Protein AF-A0A7Y7YAE8-F1 (afdb_monomer)

Secondary structure (DSSP, 8-state):
---------SS-TT-EEEEEEESTTTT-EEE--SSEEEEESSTTSSEE--STT--SS-EEEEEETTEEEEEE-SS-EEEE-SSS-EEEE-TT-EEEEESSEEEEETTEEEEEEE-----------------------------------------------------------------------HHHHHHHHHHHHHHTT-TTEEEEEETTEEEEEEEEEGGGHHHHHHHHHHHHHHHTTT--EEEEEEEEPP-------EEEEE-SSS-EEEETTS-EE-TT-B-GGG-EEEEEETTEEEEEETTEEEEEE-

Radius of gyration: 34.82 Å; Cα contacts (8 Å, |Δi|>4): 495; chains: 1; bounding box: 69×86×93 Å

Nearest PDB structures (foldseek):
  8p5x-assembly1_G  TM=7.840E-01  e=3.379E-07  Corynebacterium glutamicum ATCC 13032
  6i2p-assembly1_D  TM=7.782E-01  e=3.277E-06  Mycobacterium tuberculosis H37Rv
  7rj3-assembly3_C  TM=7.913E-01  e=1.728E-05  Mycobacterium tuberculosis
  8p5r-assembly1_H  TM=7.440E-01  e=2.547E-05  Mycolicibacterium smegmatis MC2 155
  2kb4-assembly1_A  TM=6.555E-01  e=6.736E-06  Corynebacterium glutamicum

Solvent-accessible surface area (backbone atoms only — not comparable to full-atom values): 19551 Å² total; per-residue (Å²): 140,85,73,83,74,84,76,80,82,87,81,62,78,64,37,42,29,42,33,26,78,34,48,85,62,43,60,43,72,46,77,50,88,63,60,60,44,38,33,11,46,29,91,85,26,78,41,69,45,88,44,79,86,55,24,53,56,21,35,36,43,34,58,58,88,64,31,37,39,40,32,19,60,41,41,58,31,37,40,35,46,90,56,98,60,70,45,76,37,51,53,79,34,73,49,79,48,54,59,53,32,34,42,39,45,92,63,32,30,37,36,39,33,63,43,58,75,79,69,78,72,78,79,76,72,74,82,75,91,70,85,83,88,81,81,90,82,87,85,83,88,81,80,90,85,87,87,89,89,78,89,81,91,81,88,90,80,91,86,82,88,83,87,86,89,83,92,82,87,90,83,93,82,82,88,76,90,83,73,76,65,80,76,83,46,73,62,60,56,48,51,52,50,58,50,46,31,60,76,65,65,41,77,48,52,48,76,43,83,52,97,93,31,40,35,37,38,40,44,43,44,46,88,51,46,68,53,54,53,52,48,50,54,54,44,44,74,76,39,48,90,83,48,59,76,47,77,56,64,45,72,38,78,54,83,75,74,74,95,71,55,69,76,46,78,45,76,58,102,76,35,36,35,23,36,83,86,69,48,79,39,42,63,71,36,79,46,79,94,67,28,25,32,65,44,60,52,94,61,31,41,33,32,31,44,89,92,48,72,49,74,48,80,108

Structure (mmCIF, N/CA/C/O backbone):
data_AF-A0A7Y7YAE8-F1
#
_entry.id   AF-A0A7Y7YAE8-F1
#
loop_
_atom_site.group_PDB
_atom_site.id
_atom_site.type_symbol
_atom_site.label_atom_id
_atom_site.label_alt_id
_atom_site.label_comp_id
_atom_site.label_asym_id
_atom_site.label_entity_id
_atom_site.label_seq_id
_atom_site.pdbx_PDB_ins_code
_atom_site.Cartn_x
_atom_site.Cartn_y
_atom_site.Cartn_z
_atom_site.occupancy
_atom_site.B_iso_or_equiv
_atom_site.auth_seq_id
_atom_site.auth_comp_id
_atom_site.auth_asym_id
_atom_site.auth_atom_id
_atom_site.pdbx_PDB_model_num
ATOM 1 N N . MET A 1 1 ? -8.661 8.887 -12.319 1.00 32.38 1 MET A N 1
ATOM 2 C CA . MET A 1 1 ? -8.412 7.578 -11.686 1.00 32.38 1 MET A CA 1
ATOM 3 C C . MET A 1 1 ? -7.547 7.853 -10.473 1.00 32.38 1 MET A C 1
ATOM 5 O O . MET A 1 1 ? -6.490 8.446 -10.634 1.00 32.38 1 MET A O 1
ATOM 9 N N . THR A 1 2 ? -8.065 7.579 -9.279 1.00 27.17 2 THR A N 1
ATOM 10 C CA . THR A 1 2 ? -7.477 7.993 -7.997 1.00 27.17 2 THR A CA 1
ATOM 11 C C . THR A 1 2 ? -7.157 6.724 -7.221 1.00 27.17 2 THR A C 1
ATOM 13 O O . THR A 1 2 ? -8.081 6.061 -6.767 1.00 27.17 2 THR A O 1
ATOM 16 N N . ALA A 1 3 ? -5.877 6.371 -7.118 1.00 28.23 3 ALA A N 1
ATOM 17 C CA . ALA A 1 3 ? -5.403 5.286 -6.264 1.00 28.23 3 ALA A CA 1
ATOM 18 C C . ALA A 1 3 ? -5.022 5.866 -4.891 1.00 28.23 3 ALA A C 1
ATOM 20 O O . ALA A 1 3 ? -4.292 6.857 -4.815 1.00 28.23 3 ALA A O 1
ATOM 21 N N . LEU A 1 4 ? -5.553 5.284 -3.814 1.00 31.48 4 LEU A N 1
ATOM 22 C CA . LEU A 1 4 ? -5.236 5.628 -2.427 1.00 31.48 4 LEU A CA 1
ATOM 23 C C . LEU A 1 4 ? -4.438 4.472 -1.824 1.00 31.48 4 LEU A C 1
ATOM 25 O O . LEU A 1 4 ? -4.962 3.383 -1.627 1.00 31.48 4 LEU A O 1
ATOM 29 N N . ILE A 1 5 ? -3.166 4.727 -1.532 1.00 41.41 5 ILE A N 1
ATOM 30 C CA . ILE A 1 5 ? -2.218 3.729 -1.034 1.00 41.41 5 ILE A CA 1
ATOM 31 C C . ILE A 1 5 ? -2.313 3.616 0.488 1.00 41.41 5 ILE A C 1
ATOM 33 O O . ILE A 1 5 ? -2.301 4.613 1.217 1.00 41.41 5 ILE A O 1
ATOM 37 N N . SER A 1 6 ? -2.314 2.375 0.965 1.00 31.17 6 SER A N 1
ATOM 38 C CA . SER A 1 6 ? -2.040 1.992 2.347 1.00 31.17 6 SER A CA 1
ATOM 39 C C . SER A 1 6 ? -0.648 2.462 2.787 1.00 31.17 6 SER A C 1
ATOM 41 O O . SER A 1 6 ? 0.370 1.963 2.307 1.00 31.17 6 SER A O 1
ATOM 43 N N . ARG A 1 7 ? -0.592 3.395 3.743 1.00 34.47 7 ARG A N 1
ATOM 44 C CA . ARG A 1 7 ? 0.650 3.749 4.445 1.00 34.47 7 ARG A CA 1
ATOM 45 C C . ARG A 1 7 ? 1.187 2.521 5.195 1.00 34.47 7 ARG A C 1
ATOM 47 O O . ARG A 1 7 ? 0.430 1.943 5.980 1.00 34.47 7 ARG A O 1
ATOM 54 N N . PRO A 1 8 ? 2.462 2.128 5.029 1.00 36.59 8 PRO A N 1
ATOM 55 C CA . PRO A 1 8 ? 3.065 1.150 5.919 1.00 36.59 8 PRO A CA 1
ATOM 56 C C . PRO A 1 8 ? 3.057 1.697 7.353 1.00 36.59 8 PRO A C 1
ATOM 58 O O . PRO A 1 8 ? 3.393 2.852 7.611 1.00 36.59 8 PRO A O 1
ATOM 61 N N . SER A 1 9 ? 2.626 0.860 8.295 1.00 41.69 9 SER A N 1
ATOM 62 C CA . SER A 1 9 ? 2.615 1.174 9.721 1.00 41.69 9 SER A CA 1
ATOM 63 C C . SER A 1 9 ? 4.043 1.392 10.230 1.00 41.69 9 SER A C 1
ATOM 65 O O . SER A 1 9 ? 4.774 0.433 10.456 1.00 41.69 9 SER A O 1
ATOM 67 N N . SER A 1 10 ? 4.405 2.666 10.407 1.00 46.25 10 SER A N 1
ATOM 68 C CA . SER A 1 10 ? 5.250 3.231 11.470 1.00 46.25 10 SER A CA 1
ATOM 69 C C . SER A 1 10 ? 6.275 2.277 12.108 1.00 46.25 10 SER A C 1
ATOM 71 O O . SER A 1 10 ? 6.106 1.851 13.251 1.00 46.25 10 SER A O 1
ATOM 73 N N . ALA A 1 11 ? 7.364 1.979 11.396 1.00 37.50 11 ALA A N 1
ATOM 74 C CA . ALA A 1 11 ? 8.585 1.437 12.011 1.00 37.50 11 ALA A CA 1
ATOM 75 C C . ALA A 1 11 ? 9.897 1.854 11.313 1.00 37.50 11 ALA A C 1
ATOM 77 O O . ALA A 1 11 ? 10.967 1.610 11.862 1.00 37.50 11 ALA A O 1
ATOM 78 N N . ALA A 1 12 ? 9.848 2.504 10.145 1.00 42.34 12 ALA A N 1
ATOM 79 C CA . ALA A 1 12 ? 11.036 2.856 9.366 1.00 42.34 12 ALA A CA 1
ATOM 80 C C . ALA A 1 12 ? 11.139 4.368 9.113 1.00 42.34 12 ALA A C 1
ATOM 82 O O . ALA A 1 12 ? 11.231 4.823 7.975 1.00 42.34 12 ALA A O 1
ATOM 83 N N . SER A 1 13 ? 11.108 5.163 10.184 1.00 53.56 13 SER A N 1
ATOM 84 C CA . SER A 1 13 ? 11.313 6.610 10.090 1.00 53.56 13 SER A CA 1
ATOM 85 C C . SER A 1 13 ? 12.683 6.904 9.467 1.00 53.56 13 SER A C 1
ATOM 87 O O . SER A 1 13 ? 13.714 6.662 10.093 1.00 53.56 13 SER A O 1
ATOM 89 N N . GLY A 1 14 ? 12.697 7.442 8.243 1.00 73.19 14 GLY A N 1
ATOM 90 C CA . GLY A 1 14 ? 13.912 7.884 7.551 1.00 73.19 14 GLY A CA 1
ATOM 91 C C . GLY A 1 14 ? 14.370 7.056 6.345 1.00 73.19 14 GLY A C 1
ATOM 92 O O . GLY A 1 14 ? 15.409 7.400 5.782 1.00 73.19 14 GLY A O 1
ATOM 93 N N . LEU A 1 15 ? 13.633 6.025 5.915 1.00 85.44 15 LEU A N 1
ATOM 94 C CA . LEU A 1 15 ? 13.919 5.376 4.627 1.00 85.44 15 LEU A CA 1
ATOM 95 C C . LEU A 1 15 ? 13.461 6.255 3.447 1.00 85.44 15 LEU A C 1
ATOM 97 O O . LEU A 1 15 ? 12.447 6.952 3.559 1.00 85.44 15 LEU A O 1
ATOM 101 N N . PRO A 1 16 ? 14.175 6.245 2.307 1.00 91.75 16 PRO A N 1
ATOM 102 C CA . PRO A 1 16 ? 13.665 6.822 1.072 1.00 91.75 16 PRO A CA 1
ATOM 103 C C . PRO A 1 16 ? 12.369 6.123 0.636 1.00 91.75 16 PRO A C 1
ATOM 105 O O . PRO A 1 16 ? 12.285 4.901 0.600 1.00 91.75 16 PRO A O 1
ATOM 108 N N . LEU A 1 17 ? 11.363 6.906 0.276 1.00 92.25 17 LEU A N 1
ATOM 109 C CA . LEU A 1 17 ? 10.104 6.475 -0.306 1.00 92.25 17 LEU A CA 1
ATOM 110 C C . LEU A 1 17 ? 10.096 6.886 -1.778 1.00 92.25 17 LEU A C 1
ATOM 112 O O . LEU A 1 17 ? 10.164 8.076 -2.096 1.00 92.25 17 LEU A O 1
ATOM 116 N N . LEU A 1 18 ? 9.996 5.903 -2.667 1.00 93.50 18 LEU A N 1
ATOM 117 C CA . LEU A 1 18 ? 9.744 6.105 -4.088 1.00 93.50 18 LEU A CA 1
ATOM 118 C C . LEU A 1 18 ? 8.242 6.071 -4.335 1.00 93.50 18 LEU A C 1
ATOM 120 O O . LEU A 1 18 ? 7.575 5.148 -3.890 1.00 93.50 18 LEU A O 1
ATOM 124 N N . SER A 1 19 ? 7.710 7.049 -5.056 1.00 91.06 19 SER A N 1
ATOM 125 C CA . SER A 1 19 ? 6.319 7.069 -5.510 1.00 91.06 19 SER A CA 1
ATOM 126 C C . SER A 1 19 ? 6.259 7.336 -7.006 1.00 91.06 19 SER A C 1
ATOM 128 O O . SER A 1 19 ? 6.972 8.205 -7.498 1.00 91.06 19 SER A O 1
ATOM 130 N N . ILE A 1 20 ? 5.415 6.616 -7.734 1.00 89.50 20 ILE A N 1
ATOM 131 C CA . ILE A 1 20 ? 5.222 6.807 -9.173 1.00 89.50 20 ILE A CA 1
ATOM 132 C C . ILE A 1 20 ? 3.999 7.701 -9.364 1.00 89.50 20 ILE A C 1
ATOM 134 O O . ILE A 1 20 ? 2.875 7.308 -9.050 1.00 89.50 20 ILE A O 1
ATOM 138 N N . THR A 1 21 ? 4.206 8.928 -9.834 1.00 86.56 21 THR A N 1
ATOM 139 C CA . THR A 1 21 ? 3.146 9.941 -9.956 1.00 86.56 21 THR A CA 1
ATOM 140 C C . THR A 1 21 ? 2.556 10.018 -11.360 1.00 86.56 21 THR A C 1
ATOM 142 O O . THR A 1 21 ? 1.422 10.477 -11.498 1.00 86.56 21 THR A O 1
ATOM 145 N N . GLN A 1 22 ? 3.277 9.544 -12.380 1.00 86.00 22 GLN A N 1
ATOM 146 C CA . GLN A 1 22 ? 2.828 9.407 -13.773 1.00 86.00 22 GLN A CA 1
ATOM 147 C C . GLN A 1 22 ? 3.378 8.109 -14.380 1.00 86.00 22 GLN A C 1
ATOM 149 O O . GLN A 1 22 ? 4.460 7.670 -13.991 1.00 86.00 22 GLN A O 1
ATOM 154 N N . GLY A 1 23 ? 2.651 7.524 -15.334 1.00 85.81 23 GLY A N 1
ATOM 155 C CA . GLY A 1 23 ? 2.979 6.251 -15.987 1.00 85.81 23 GLY A CA 1
ATOM 156 C C . GLY A 1 23 ? 1.912 5.173 -15.758 1.00 85.81 23 GLY A C 1
ATOM 157 O O . GLY A 1 23 ? 0.948 5.370 -15.024 1.00 85.81 23 GLY A O 1
ATOM 158 N N . VAL A 1 24 ? 2.093 4.009 -16.376 1.00 81.06 24 VAL A N 1
ATOM 159 C CA . VAL A 1 24 ? 1.286 2.789 -16.205 1.00 81.06 24 VAL A CA 1
ATOM 160 C C . VAL A 1 24 ? 1.258 2.344 -14.744 1.00 81.06 24 VAL A C 1
ATOM 162 O O . VAL A 1 24 ? 0.232 1.867 -14.267 1.00 81.06 24 VAL A O 1
ATOM 165 N N . HIS A 1 25 ? 2.364 2.538 -14.024 1.00 76.56 25 HIS A N 1
ATOM 166 C CA . HIS A 1 25 ? 2.489 2.199 -12.603 1.00 76.56 25 HIS A CA 1
ATOM 167 C C . HIS A 1 25 ? 2.153 3.370 -11.667 1.00 76.56 25 HIS A C 1
ATOM 169 O O . HIS A 1 25 ? 2.574 3.378 -10.510 1.00 76.56 25 HIS A O 1
ATOM 175 N N . GLN A 1 26 ? 1.425 4.383 -12.151 1.00 81.06 26 GLN A N 1
ATOM 176 C CA . GLN A 1 26 ? 0.992 5.516 -11.333 1.00 81.06 26 GLN A CA 1
ATOM 177 C C . GLN A 1 26 ? 0.242 5.046 -10.079 1.00 81.06 26 GLN A C 1
ATOM 179 O O . GLN A 1 26 ? -0.664 4.220 -10.146 1.00 81.06 26 GLN A O 1
ATOM 184 N N . GLY A 1 27 ? 0.584 5.638 -8.934 1.00 71.38 27 GLY A N 1
ATOM 185 C CA . GLY A 1 27 ? -0.011 5.300 -7.645 1.00 71.38 27 GLY A CA 1
ATOM 186 C C . GLY A 1 27 ? 0.696 4.158 -6.918 1.00 71.38 27 GLY A C 1
ATOM 187 O O . GLY A 1 27 ? 0.193 3.704 -5.903 1.00 71.38 27 GLY A O 1
ATOM 188 N N . VAL A 1 28 ? 1.855 3.693 -7.386 1.00 82.00 28 VAL A N 1
ATOM 189 C CA . VAL A 1 28 ? 2.724 2.806 -6.600 1.00 82.00 28 VAL A CA 1
ATOM 190 C C . VAL A 1 28 ? 3.608 3.640 -5.675 1.00 82.00 28 VAL A C 1
ATOM 192 O O . VAL A 1 28 ? 4.220 4.613 -6.118 1.00 82.00 28 VAL A O 1
ATOM 195 N N . SER A 1 29 ? 3.734 3.223 -4.412 1.00 84.56 29 SER A N 1
ATOM 196 C CA . SER A 1 29 ? 4.721 3.753 -3.468 1.00 84.56 29 SER A CA 1
ATOM 197 C C . SER A 1 29 ? 5.472 2.616 -2.781 1.00 84.56 29 SER A C 1
ATOM 199 O O . SER A 1 29 ? 4.859 1.671 -2.288 1.00 84.56 29 SER A O 1
ATOM 201 N N . LEU A 1 30 ? 6.797 2.718 -2.726 1.00 86.81 30 LEU A N 1
ATOM 202 C CA . LEU A 1 30 ? 7.694 1.700 -2.190 1.00 86.81 30 LEU A CA 1
ATOM 203 C C . LEU A 1 30 ? 8.745 2.337 -1.280 1.00 86.81 30 LEU A C 1
ATOM 205 O O . LEU A 1 30 ? 9.431 3.280 -1.679 1.00 86.81 30 LEU A O 1
ATOM 209 N N . ALA A 1 31 ? 8.891 1.803 -0.068 1.00 89.00 31 ALA A N 1
ATOM 210 C CA . ALA A 1 31 ? 10.019 2.126 0.798 1.00 89.00 31 ALA A CA 1
ATOM 211 C C . ALA A 1 31 ? 11.278 1.410 0.285 1.00 89.00 31 ALA A C 1
ATOM 213 O O . ALA A 1 31 ? 11.252 0.206 0.038 1.00 89.00 31 ALA A O 1
ATOM 214 N N . LEU A 1 32 ? 12.359 2.163 0.119 1.00 88.12 32 LEU A N 1
ATOM 215 C CA . LEU A 1 32 ? 13.636 1.702 -0.405 1.00 88.12 32 LEU A CA 1
ATOM 216 C C . LEU A 1 32 ? 14.599 1.455 0.765 1.00 88.12 32 LEU A C 1
ATOM 218 O O . LEU A 1 32 ? 15.041 2.393 1.425 1.00 88.12 32 LEU A O 1
ATOM 222 N N . ASP A 1 33 ? 14.903 0.193 1.043 1.00 88.69 33 ASP A N 1
ATOM 223 C CA . ASP A 1 33 ? 15.739 -0.278 2.152 1.00 88.69 33 ASP A CA 1
ATOM 224 C C . ASP A 1 33 ? 17.171 -0.671 1.740 1.00 88.69 33 ASP A C 1
ATOM 226 O O . ASP A 1 33 ? 18.047 -0.808 2.597 1.00 88.69 33 ASP A O 1
ATOM 230 N N . ALA A 1 34 ? 17.445 -0.795 0.439 1.00 86.06 34 ALA A N 1
ATOM 231 C CA . ALA A 1 34 ? 18.766 -1.081 -0.107 1.00 86.06 34 ALA A CA 1
ATOM 232 C C . ALA A 1 34 ? 19.549 0.206 -0.459 1.00 86.06 34 ALA A C 1
ATOM 234 O O . ALA A 1 34 ? 18.976 1.242 -0.806 1.00 86.06 34 ALA A O 1
ATOM 235 N N . PRO A 1 35 ? 20.894 0.173 -0.434 1.00 85.81 35 PRO A N 1
ATOM 236 C CA . PRO A 1 35 ? 21.709 1.346 -0.758 1.00 85.81 35 PRO A CA 1
ATOM 237 C C . PRO A 1 35 ? 21.720 1.680 -2.255 1.00 85.81 35 PRO A C 1
ATOM 239 O O . PRO A 1 35 ? 22.141 2.772 -2.641 1.00 85.81 35 PRO A O 1
ATOM 242 N N . THR A 1 36 ? 21.342 0.737 -3.120 1.00 92.12 36 THR A N 1
ATOM 243 C CA . THR A 1 36 ? 21.342 0.888 -4.580 1.00 92.12 36 THR A CA 1
ATOM 244 C C . THR A 1 36 ? 20.118 0.208 -5.171 1.00 92.12 36 THR A C 1
ATOM 246 O O . THR A 1 36 ? 19.774 -0.880 -4.726 1.00 92.12 36 THR A O 1
ATOM 249 N N . TYR A 1 37 ? 19.505 0.842 -6.171 1.00 95.69 37 TYR A N 1
ATOM 250 C CA . TYR A 1 37 ? 18.410 0.273 -6.957 1.00 95.69 37 TYR A CA 1
ATOM 251 C C . TYR A 1 37 ? 18.634 0.522 -8.442 1.00 95.69 37 TYR A C 1
ATOM 253 O O . TYR A 1 37 ? 18.860 1.659 -8.861 1.00 95.69 37 TYR A O 1
ATOM 261 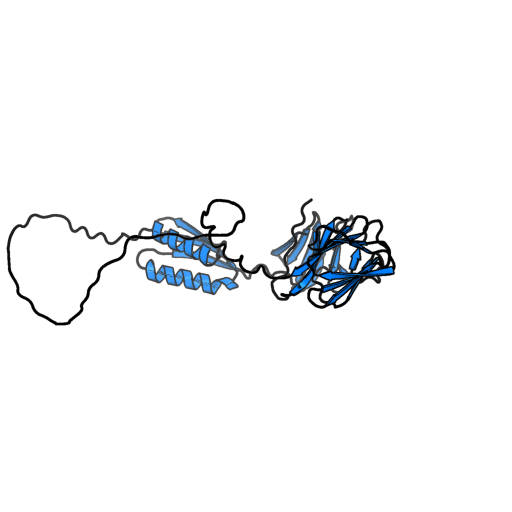N N . LEU A 1 38 ? 18.536 -0.532 -9.238 1.00 94.69 38 LEU A N 1
ATOM 262 C CA . LEU A 1 38 ? 18.461 -0.489 -10.688 1.00 94.69 38 LEU A CA 1
ATOM 263 C C . LEU A 1 38 ? 16.993 -0.466 -11.124 1.00 94.69 38 LEU A C 1
ATOM 265 O O . LEU A 1 38 ? 16.214 -1.338 -10.748 1.00 94.69 38 LEU A O 1
ATOM 269 N N . ILE A 1 39 ? 16.619 0.524 -11.932 1.00 95.06 39 ILE A N 1
ATOM 270 C CA . ILE A 1 39 ? 15.262 0.695 -12.458 1.00 95.06 39 ILE A CA 1
ATOM 271 C C . ILE A 1 39 ? 15.296 0.522 -13.974 1.00 95.06 39 ILE A C 1
ATOM 273 O O . ILE A 1 39 ? 16.100 1.155 -14.663 1.00 95.06 39 ILE A O 1
ATOM 277 N N . GLY A 1 40 ? 14.418 -0.318 -14.510 1.00 92.19 40 GLY A N 1
ATOM 278 C CA . GLY A 1 40 ? 14.337 -0.578 -15.946 1.00 92.19 40 GLY A CA 1
ATOM 279 C C . GLY A 1 40 ? 13.220 -1.552 -16.295 1.00 92.19 40 GLY A C 1
ATOM 280 O O . GLY A 1 40 ? 12.394 -1.881 -15.450 1.00 92.19 40 GLY A O 1
ATOM 281 N N . CYS A 1 41 ? 13.174 -2.019 -17.540 1.00 88.88 41 CYS A N 1
ATOM 282 C CA . CYS A 1 41 ? 12.184 -2.998 -17.986 1.00 88.88 41 CYS A CA 1
ATOM 283 C C . CYS A 1 41 ? 12.714 -4.442 -17.995 1.00 88.88 41 CYS A C 1
ATOM 285 O O . CYS A 1 41 ? 11.936 -5.383 -18.158 1.00 88.88 41 CYS A O 1
ATOM 287 N N . ALA A 1 42 ? 14.012 -4.675 -17.799 1.00 85.88 42 ALA A N 1
ATOM 288 C CA . ALA A 1 42 ? 14.534 -6.035 -17.715 1.00 85.88 42 ALA A CA 1
ATOM 289 C C . ALA A 1 42 ? 14.137 -6.708 -16.396 1.00 85.88 42 ALA A C 1
ATOM 291 O O . ALA A 1 42 ? 13.973 -6.060 -15.368 1.00 85.88 42 ALA A O 1
ATOM 292 N N . THR A 1 43 ? 14.038 -8.037 -16.403 1.00 79.50 43 THR A N 1
ATOM 293 C CA . THR A 1 43 ? 13.827 -8.830 -15.178 1.00 79.50 43 THR A CA 1
ATOM 294 C C . THR A 1 43 ? 15.045 -8.845 -14.254 1.00 79.50 43 THR A C 1
ATOM 296 O O . THR A 1 43 ? 14.964 -9.379 -13.157 1.00 79.50 43 THR A O 1
ATOM 299 N N . THR A 1 44 ? 16.175 -8.308 -14.714 1.00 82.94 44 THR A N 1
ATOM 300 C CA . THR A 1 44 ? 17.405 -8.120 -13.939 1.00 82.94 44 THR A CA 1
ATOM 301 C C . THR A 1 44 ? 17.415 -6.811 -13.148 1.00 82.94 44 THR A C 1
ATOM 303 O O . THR A 1 44 ? 18.322 -6.617 -12.347 1.00 82.94 44 THR A O 1
ATOM 306 N N . ALA A 1 45 ? 16.449 -5.911 -13.373 1.00 83.69 45 ALA A N 1
ATOM 307 C CA . ALA A 1 45 ? 16.307 -4.678 -12.606 1.00 83.69 45 ALA A CA 1
ATOM 308 C C . ALA A 1 45 ? 15.661 -4.951 -11.239 1.00 83.69 45 ALA A C 1
ATOM 310 O O . ALA A 1 45 ? 14.753 -5.777 -11.134 1.00 83.69 45 ALA A O 1
ATOM 311 N N . ASP A 1 46 ? 16.088 -4.211 -10.215 1.00 90.38 46 ASP A N 1
ATOM 312 C CA . ASP A 1 46 ? 15.512 -4.291 -8.868 1.00 90.38 46 ASP A CA 1
ATOM 313 C C . ASP A 1 46 ? 14.068 -3.772 -8.858 1.00 90.38 46 ASP A C 1
ATOM 315 O O . ASP A 1 46 ? 13.201 -4.326 -8.184 1.00 90.38 46 ASP A O 1
ATOM 319 N N . LEU A 1 47 ? 13.800 -2.714 -9.634 1.00 89.81 47 LEU A N 1
ATOM 320 C CA . LEU A 1 47 ? 12.468 -2.146 -9.832 1.00 89.81 47 LEU A CA 1
ATOM 321 C C . LEU A 1 47 ? 12.105 -2.182 -11.313 1.00 89.81 47 LEU A C 1
ATOM 323 O O . LEU A 1 47 ? 12.753 -1.548 -12.151 1.00 89.81 47 LEU A O 1
ATOM 327 N N . ILE A 1 48 ? 11.042 -2.919 -11.628 1.00 90.62 48 ILE A N 1
ATOM 328 C CA . ILE A 1 48 ? 10.631 -3.162 -13.006 1.00 90.62 48 ILE A CA 1
ATOM 329 C C . ILE A 1 48 ? 9.518 -2.194 -13.403 1.00 90.62 48 ILE A C 1
ATOM 331 O O . ILE A 1 48 ? 8.401 -2.279 -12.897 1.00 90.62 48 ILE A O 1
ATOM 335 N N . LEU A 1 49 ? 9.804 -1.331 -14.375 1.00 85.12 49 LEU A N 1
ATOM 336 C CA . LEU A 1 49 ? 8.824 -0.471 -15.035 1.00 85.12 49 LEU A CA 1
ATOM 337 C C . LEU A 1 49 ? 8.493 -1.045 -16.418 1.00 85.12 49 LEU A C 1
ATOM 339 O O . LEU A 1 49 ? 9.365 -1.516 -17.149 1.00 85.12 49 LEU A O 1
ATOM 343 N N . ARG A 1 50 ? 7.204 -1.064 -16.768 1.00 85.06 50 ARG A N 1
ATOM 344 C CA . ARG A 1 50 ? 6.686 -1.651 -18.027 1.00 85.06 50 ARG A CA 1
ATOM 345 C C . ARG A 1 50 ? 6.178 -0.575 -18.985 1.00 85.06 50 ARG A C 1
ATOM 347 O O . ARG A 1 50 ? 5.510 -0.882 -19.968 1.00 85.06 50 ARG A O 1
ATOM 354 N N . ASP A 1 51 ? 6.494 0.670 -18.677 1.00 88.69 51 ASP A N 1
ATOM 355 C CA . ASP A 1 51 ? 6.083 1.844 -19.415 1.00 88.69 51 ASP A CA 1
ATOM 356 C C . ASP A 1 51 ? 6.793 1.925 -20.774 1.00 88.69 51 ASP A C 1
ATOM 358 O O . ASP A 1 51 ? 7.973 1.565 -20.888 1.00 88.69 51 ASP A O 1
ATOM 362 N N . PRO A 1 52 ? 6.102 2.413 -21.818 1.00 86.81 52 PRO A N 1
ATOM 363 C CA . PRO A 1 52 ? 6.726 2.671 -23.107 1.00 86.81 52 PRO A CA 1
ATOM 364 C C . PRO A 1 52 ? 7.918 3.628 -22.973 1.00 86.81 52 PRO A C 1
ATOM 366 O O . PRO A 1 52 ? 7.825 4.662 -22.314 1.00 86.81 52 PRO A O 1
ATOM 369 N N . GLY A 1 53 ? 9.029 3.291 -23.632 1.00 87.06 53 GLY A N 1
ATOM 370 C CA . GLY A 1 53 ? 10.255 4.101 -23.625 1.00 87.06 53 GLY A CA 1
ATOM 371 C C . GLY A 1 53 ? 11.242 3.766 -22.503 1.00 87.06 53 GLY A C 1
ATOM 372 O O . GLY A 1 53 ? 12.368 4.253 -22.528 1.00 87.06 53 GLY A O 1
ATOM 373 N N . ILE A 1 54 ? 10.887 2.887 -21.559 1.00 94.00 54 ILE A N 1
ATOM 374 C CA . ILE A 1 54 ? 11.825 2.445 -20.522 1.00 94.00 54 ILE A CA 1
ATOM 375 C C . ILE A 1 54 ? 12.740 1.335 -21.056 1.00 94.00 54 ILE A C 1
ATOM 377 O O . ILE A 1 54 ? 12.295 0.288 -21.531 1.00 94.00 54 ILE A O 1
ATOM 381 N N . ALA A 1 55 ? 14.046 1.563 -20.944 1.00 94.25 55 ALA A N 1
ATOM 382 C CA . ALA A 1 55 ? 15.091 0.635 -21.367 1.00 94.25 55 ALA A CA 1
ATOM 383 C C . ALA A 1 55 ? 15.274 -0.526 -20.377 1.00 94.25 55 ALA A C 1
ATOM 385 O O . ALA A 1 55 ? 14.843 -0.448 -19.227 1.00 94.25 55 ALA A O 1
ATOM 386 N N . ALA A 1 56 ? 15.961 -1.590 -20.814 1.00 90.25 56 ALA A N 1
ATOM 387 C CA . ALA A 1 56 ? 16.275 -2.765 -19.992 1.00 90.25 56 ALA A CA 1
ATOM 388 C C . ALA A 1 56 ? 16.874 -2.377 -18.629 1.00 90.25 56 ALA A C 1
ATOM 390 O O . ALA A 1 56 ? 16.368 -2.794 -17.589 1.00 90.25 56 ALA A O 1
ATOM 391 N N . GLU A 1 57 ? 17.878 -1.504 -18.664 1.00 92.81 57 GLU A N 1
ATOM 392 C CA . GLU A 1 57 ? 18.475 -0.817 -17.524 1.00 92.81 57 GLU A CA 1
ATOM 393 C C . GLU A 1 57 ? 18.389 0.679 -17.808 1.00 92.81 57 GLU A C 1
ATOM 395 O O . GLU A 1 57 ? 19.093 1.181 -18.682 1.00 92.81 57 GLU A O 1
ATOM 400 N N . HIS A 1 58 ? 17.480 1.390 -17.147 1.00 94.44 58 HIS A N 1
ATOM 401 C CA . HIS A 1 58 ? 17.163 2.761 -17.533 1.00 94.44 58 HIS A CA 1
ATOM 402 C C . HIS A 1 58 ? 17.778 3.794 -16.587 1.00 94.44 58 HIS A C 1
ATOM 404 O O . HIS A 1 58 ? 18.384 4.756 -17.058 1.00 94.44 58 HIS A O 1
ATOM 410 N N . LEU A 1 59 ? 17.714 3.576 -15.272 1.00 95.81 59 LEU A N 1
ATOM 411 C CA . LEU A 1 59 ? 18.404 4.422 -14.298 1.00 95.81 59 LEU A CA 1
ATOM 412 C C . LEU A 1 59 ? 18.921 3.614 -13.103 1.00 95.81 59 LEU A C 1
ATOM 414 O O . LEU A 1 59 ? 18.371 2.566 -12.770 1.00 95.81 59 LEU A O 1
ATOM 418 N N . ARG A 1 60 ? 19.934 4.132 -12.409 1.00 95.19 60 ARG A N 1
ATOM 419 C CA . ARG A 1 60 ? 20.377 3.603 -11.112 1.00 95.19 60 ARG A CA 1
ATOM 420 C C . ARG A 1 60 ? 20.313 4.681 -10.040 1.00 95.19 60 ARG A C 1
ATOM 422 O O . ARG A 1 60 ? 20.787 5.797 -10.238 1.00 95.19 60 ARG A O 1
ATOM 429 N N . LEU A 1 61 ? 19.748 4.329 -8.893 1.00 95.62 61 LEU A N 1
ATOM 430 C CA . LEU A 1 61 ? 19.707 5.153 -7.691 1.00 95.62 61 LEU A CA 1
ATOM 431 C C . LEU A 1 61 ? 20.722 4.632 -6.684 1.00 95.62 61 LEU A C 1
ATOM 433 O O . LEU A 1 61 ? 20.799 3.431 -6.450 1.00 95.62 61 LEU A O 1
ATOM 437 N N . ARG A 1 62 ? 21.470 5.538 -6.059 1.00 93.69 62 ARG A N 1
ATOM 438 C CA . ARG A 1 62 ? 22.374 5.256 -4.941 1.00 93.69 62 ARG A CA 1
ATOM 439 C C . ARG A 1 62 ? 22.092 6.206 -3.793 1.00 93.69 62 ARG A C 1
ATOM 441 O O . ARG A 1 62 ? 22.283 7.413 -3.940 1.00 93.69 62 ARG A O 1
ATOM 448 N N . PHE A 1 63 ? 21.673 5.666 -2.658 1.00 89.88 63 PHE A N 1
ATOM 449 C CA . PHE A 1 63 ? 21.270 6.454 -1.498 1.00 89.88 63 PHE A CA 1
ATOM 450 C C . PHE A 1 63 ? 22.428 6.666 -0.520 1.00 89.88 63 PHE A C 1
ATOM 452 O O . PHE A 1 63 ? 23.207 5.758 -0.242 1.00 89.88 63 PHE A O 1
ATOM 459 N N . ASP A 1 64 ? 22.520 7.888 -0.000 1.00 86.75 64 ASP A N 1
ATOM 460 C CA . ASP A 1 64 ? 23.432 8.305 1.066 1.00 86.75 64 ASP A CA 1
ATOM 461 C C . ASP A 1 64 ? 22.683 9.285 1.986 1.00 86.75 64 ASP A C 1
ATOM 463 O O . ASP A 1 64 ? 22.662 10.508 1.786 1.00 86.75 64 ASP A O 1
ATOM 467 N N . GLY A 1 65 ? 21.943 8.718 2.943 1.00 84.88 65 GLY A N 1
ATOM 468 C CA . GLY A 1 65 ? 21.012 9.450 3.799 1.00 84.88 65 GLY A CA 1
ATOM 469 C C . GLY A 1 65 ? 19.953 10.204 2.987 1.00 84.88 65 GLY A C 1
ATOM 470 O O . GLY A 1 65 ? 19.173 9.619 2.244 1.00 84.88 65 GLY A O 1
ATOM 471 N N . ALA A 1 66 ? 19.930 11.533 3.117 1.00 86.50 66 ALA A N 1
ATOM 472 C CA . ALA A 1 66 ? 18.997 12.405 2.391 1.00 86.50 66 ALA A CA 1
ATOM 473 C C . ALA A 1 66 ? 19.461 12.769 0.964 1.00 86.50 66 ALA A C 1
ATOM 475 O O . ALA A 1 66 ? 18.801 13.559 0.282 1.00 86.50 66 ALA A O 1
ATOM 476 N N . ARG A 1 67 ? 20.630 12.283 0.535 1.00 90.25 67 ARG A N 1
ATOM 477 C CA . ARG A 1 67 ? 21.168 12.494 -0.810 1.00 90.25 67 ARG A CA 1
ATOM 478 C C . ARG A 1 67 ? 20.985 11.236 -1.640 1.00 90.25 67 ARG A C 1
ATOM 480 O O . ARG A 1 67 ? 21.062 10.122 -1.131 1.00 90.25 67 ARG A O 1
ATOM 487 N N . VAL A 1 68 ? 20.796 11.438 -2.934 1.00 94.19 68 VAL A N 1
ATOM 488 C CA . VAL A 1 68 ? 20.746 10.362 -3.914 1.00 94.19 68 VAL A CA 1
ATOM 489 C C . VAL A 1 68 ? 21.646 10.719 -5.092 1.00 94.19 68 VAL A C 1
ATOM 491 O O . VAL A 1 68 ? 21.636 11.848 -5.592 1.00 94.19 68 VAL A O 1
ATOM 494 N N . ALA A 1 69 ? 22.479 9.765 -5.490 1.00 91.38 69 ALA A N 1
ATOM 495 C CA . ALA A 1 69 ? 23.164 9.775 -6.769 1.00 91.38 69 ALA A CA 1
ATOM 496 C C . ALA A 1 69 ? 22.286 9.031 -7.779 1.00 91.38 69 ALA A C 1
ATOM 498 O O . ALA A 1 69 ? 21.822 7.927 -7.504 1.00 91.38 69 ALA A O 1
ATOM 499 N N . ILE A 1 70 ? 22.038 9.664 -8.916 1.00 94.50 70 ILE A N 1
ATOM 500 C CA . ILE A 1 70 ? 21.144 9.198 -9.969 1.00 94.50 70 ILE A CA 1
ATOM 501 C C . ILE A 1 70 ? 21.995 9.045 -11.224 1.00 94.50 70 ILE A C 1
ATOM 503 O O . ILE A 1 70 ? 22.561 10.029 -11.693 1.00 94.50 70 ILE A O 1
ATOM 507 N N . GLU A 1 71 ? 22.109 7.835 -11.749 1.00 89.81 71 GLU A N 1
ATOM 508 C CA . GLU A 1 71 ? 22.835 7.537 -12.986 1.00 89.81 71 GLU A CA 1
ATOM 509 C C . GLU A 1 71 ? 21.828 7.233 -14.094 1.00 89.81 71 GLU A C 1
ATOM 511 O O . GLU A 1 71 ? 20.975 6.358 -13.936 1.00 89.81 71 GLU A O 1
ATOM 516 N N . ALA A 1 72 ? 21.925 7.957 -15.206 1.00 91.56 72 ALA A N 1
ATOM 517 C CA . ALA A 1 72 ? 21.126 7.727 -16.401 1.00 91.56 72 ALA A CA 1
ATOM 518 C C . ALA A 1 72 ? 21.798 6.633 -17.243 1.00 91.56 72 ALA A C 1
ATOM 520 O O . ALA A 1 72 ? 22.925 6.816 -17.699 1.00 91.56 72 ALA A O 1
ATOM 521 N N . LEU A 1 73 ? 21.150 5.480 -17.427 1.00 88.62 73 LEU A N 1
ATOM 522 C CA . LEU A 1 73 ? 21.764 4.308 -18.072 1.00 88.62 73 LEU A CA 1
ATOM 523 C C . LEU A 1 73 ? 21.189 4.024 -19.457 1.00 88.62 73 LEU A C 1
ATOM 525 O O . LEU A 1 73 ? 21.942 3.742 -20.388 1.00 88.62 73 LEU A O 1
ATOM 529 N N . GLY A 1 74 ? 19.870 4.121 -19.601 1.00 88.06 74 GLY A N 1
ATOM 530 C CA . GLY A 1 74 ? 19.151 3.685 -20.800 1.00 88.06 74 GLY A CA 1
ATOM 531 C C . GLY A 1 74 ? 18.320 4.774 -21.467 1.00 88.06 74 GLY A C 1
ATOM 532 O O . GLY A 1 74 ? 17.430 4.457 -22.249 1.00 88.06 74 GLY A O 1
ATOM 533 N N . GLY A 1 75 ? 18.583 6.033 -21.130 1.00 90.50 75 GLY A N 1
ATOM 534 C CA . GLY A 1 75 ? 17.930 7.207 -21.694 1.00 90.50 75 GLY A CA 1
ATOM 535 C C . GLY A 1 75 ? 18.318 8.459 -20.920 1.00 90.50 75 GLY A C 1
ATOM 536 O O . GLY A 1 75 ? 18.890 8.368 -19.830 1.00 90.50 75 GLY A O 1
ATOM 537 N N . ASP A 1 76 ? 18.020 9.619 -21.493 1.00 91.38 76 ASP A N 1
ATOM 538 C CA . ASP A 1 76 ? 18.151 10.889 -20.791 1.00 91.38 76 ASP A CA 1
ATOM 539 C C . ASP A 1 76 ? 17.060 10.989 -19.724 1.00 91.38 76 ASP A C 1
ATOM 541 O O . ASP A 1 76 ? 15.903 10.635 -19.952 1.00 91.38 76 ASP A O 1
ATOM 545 N N . ILE A 1 77 ? 17.414 11.511 -18.555 1.00 95.12 77 ILE A N 1
ATOM 546 C CA . ILE A 1 77 ? 16.457 11.726 -17.467 1.00 95.12 77 ILE A CA 1
ATOM 547 C C . ILE A 1 77 ? 16.441 13.191 -17.071 1.00 95.12 77 ILE A C 1
ATOM 549 O O . ILE A 1 77 ? 17.433 13.909 -17.209 1.00 95.12 77 ILE A O 1
ATOM 553 N N . LYS A 1 78 ? 15.326 13.648 -16.513 1.00 95.94 78 LYS A N 1
ATOM 554 C CA . LYS A 1 78 ? 15.204 15.018 -16.015 1.00 95.94 78 LYS A CA 1
ATOM 555 C C . LYS A 1 78 ? 14.954 15.009 -14.517 1.00 95.94 78 LYS A C 1
ATOM 557 O O . LYS A 1 78 ? 13.957 14.471 -14.053 1.00 95.94 78 LYS A O 1
ATOM 562 N N . VAL A 1 79 ? 15.854 15.625 -13.761 1.00 95.06 79 VAL A N 1
ATOM 563 C CA . VAL A 1 79 ? 15.788 15.722 -12.301 1.00 95.06 79 VAL A CA 1
ATOM 564 C C . VAL A 1 79 ? 15.276 17.103 -11.907 1.00 95.06 79 VAL A C 1
ATOM 566 O O . VAL A 1 79 ? 15.782 18.126 -12.370 1.00 95.06 79 VAL A O 1
ATOM 569 N N . ILE A 1 80 ? 14.267 17.135 -11.042 1.00 93.25 80 ILE A N 1
ATOM 570 C CA . ILE A 1 80 ? 13.650 18.355 -10.520 1.00 93.25 80 ILE A CA 1
ATOM 571 C C . ILE A 1 80 ? 13.687 18.285 -8.994 1.00 93.25 80 ILE A C 1
ATOM 573 O O . ILE A 1 80 ? 12.946 17.515 -8.389 1.00 93.25 80 ILE A O 1
ATOM 577 N N . GLY A 1 81 ? 14.580 19.058 -8.380 1.00 88.12 81 GLY A N 1
ATOM 578 C CA . GLY A 1 81 ? 14.654 19.200 -6.923 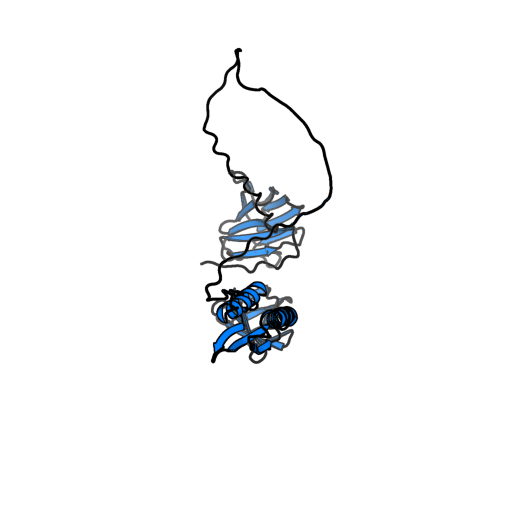1.00 88.12 81 GLY A CA 1
ATOM 579 C C . GLY A 1 81 ? 13.792 20.356 -6.410 1.00 88.12 81 GLY A C 1
ATOM 580 O O . GLY A 1 81 ? 12.834 20.766 -7.059 1.00 88.12 81 GLY A O 1
ATOM 581 N N . ASP A 1 82 ? 14.186 20.922 -5.269 1.00 78.25 82 ASP A N 1
ATOM 582 C CA . ASP A 1 82 ? 13.511 22.079 -4.655 1.00 78.25 82 ASP A CA 1
ATOM 583 C C . ASP A 1 82 ? 13.712 23.401 -5.422 1.00 78.25 82 ASP A C 1
ATOM 585 O O . ASP A 1 82 ? 13.006 24.382 -5.181 1.00 78.25 82 ASP A O 1
ATOM 589 N N . SER A 1 83 ? 14.691 23.469 -6.329 1.00 76.81 83 SER A N 1
ATOM 590 C CA . SER A 1 83 ? 14.920 24.660 -7.147 1.00 76.81 83 SER A CA 1
ATOM 591 C C . SER A 1 83 ? 13.964 24.692 -8.351 1.00 76.81 83 SER A C 1
ATOM 593 O O . SER A 1 83 ? 13.567 23.646 -8.865 1.00 76.81 83 SER A O 1
ATOM 595 N N . PRO A 1 84 ? 13.617 25.883 -8.872 1.00 70.31 84 PRO A N 1
ATOM 596 C CA . PRO A 1 84 ? 12.735 26.010 -10.036 1.00 70.31 84 PRO A CA 1
ATOM 597 C C . PRO A 1 84 ? 13.372 25.513 -11.347 1.00 70.31 84 PRO A C 1
ATOM 599 O O . PRO A 1 84 ? 12.721 25.518 -12.390 1.00 70.31 84 PRO A O 1
ATOM 602 N N . HIS A 1 85 ? 14.644 25.104 -11.320 1.00 81.06 85 HIS A N 1
ATOM 603 C CA . HIS A 1 85 ? 15.374 24.642 -12.490 1.00 81.06 85 HIS A CA 1
ATOM 604 C C . HIS A 1 85 ? 15.434 23.120 -12.522 1.00 81.06 85 HIS A C 1
ATOM 606 O O . HIS A 1 85 ? 15.881 22.469 -11.582 1.00 81.06 85 HIS A O 1
ATOM 612 N N . SER A 1 86 ? 15.036 22.559 -13.655 1.00 90.56 86 SER A N 1
ATOM 613 C CA . SER A 1 86 ? 15.247 21.151 -13.948 1.00 90.56 86 SER A CA 1
ATOM 614 C C . SER A 1 86 ? 16.638 20.910 -14.520 1.00 90.56 86 SER A C 1
ATOM 616 O O . SER A 1 86 ? 17.074 21.655 -15.399 1.00 90.56 86 SER A O 1
ATOM 618 N N . VAL A 1 87 ? 17.277 19.825 -14.102 1.00 91.44 87 VAL A N 1
ATOM 619 C CA . VAL A 1 87 ? 18.553 19.363 -14.649 1.00 91.44 87 VAL A CA 1
ATOM 620 C C . VAL A 1 87 ? 18.289 18.164 -15.550 1.00 91.44 87 VAL A C 1
ATOM 622 O O . VAL A 1 87 ? 17.785 17.146 -15.083 1.00 91.44 87 VAL A O 1
ATOM 625 N N . THR A 1 88 ? 18.634 18.265 -16.831 1.00 93.94 88 THR A N 1
ATOM 626 C CA . THR A 1 88 ? 18.685 17.094 -17.715 1.00 93.94 88 THR A CA 1
ATOM 627 C C . THR A 1 88 ? 20.010 16.376 -17.494 1.00 93.94 88 THR A C 1
ATOM 629 O O . THR A 1 88 ? 21.069 17.000 -17.540 1.00 93.94 88 THR A O 1
ATOM 632 N N . VAL A 1 89 ? 19.948 15.076 -17.230 1.00 90.25 89 VAL A N 1
ATOM 633 C CA . VAL A 1 89 ? 21.096 14.189 -17.052 1.00 90.25 89 VAL A CA 1
ATOM 634 C C . VAL A 1 89 ? 21.147 13.290 -18.284 1.00 90.25 89 VAL A C 1
ATOM 636 O O . VAL A 1 89 ? 20.278 12.426 -18.424 1.00 90.25 89 VAL A O 1
ATOM 639 N N . PRO A 1 90 ? 22.111 13.509 -19.195 1.00 86.56 90 PRO A N 1
ATOM 640 C CA . PRO A 1 90 ? 22.228 12.691 -20.390 1.00 86.56 90 PRO A CA 1
ATOM 641 C C . PRO A 1 90 ? 22.557 11.239 -20.047 1.00 86.56 90 PRO A C 1
ATOM 643 O O . PRO A 1 90 ? 23.225 10.975 -19.041 1.00 86.56 90 PRO A O 1
ATOM 646 N N . GLN A 1 91 ? 22.172 10.308 -20.915 1.00 91.38 91 GLN A N 1
ATOM 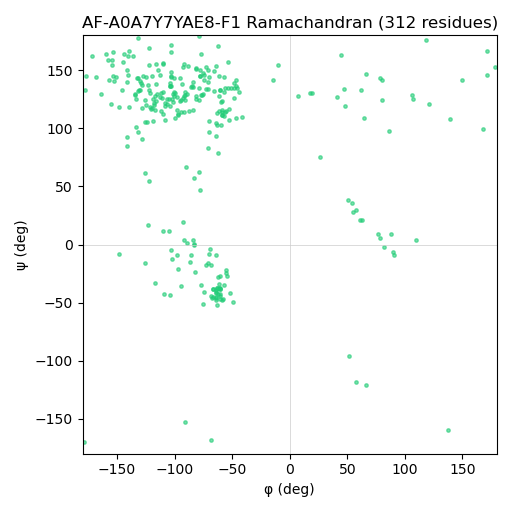647 C CA . GLN A 1 91 ? 22.578 8.910 -20.809 1.00 91.38 91 GLN A CA 1
ATOM 648 C C . GLN A 1 91 ? 24.103 8.783 -20.595 1.00 91.38 91 GLN A C 1
ATOM 650 O O . GLN A 1 91 ? 24.911 9.513 -21.177 1.00 91.38 91 GLN A O 1
ATOM 655 N N . GLY A 1 92 ? 24.508 7.869 -19.713 1.00 76.06 92 GLY A N 1
ATOM 656 C CA . GLY A 1 92 ? 25.898 7.636 -19.318 1.00 76.06 92 GLY A CA 1
ATOM 657 C C . GLY A 1 92 ? 26.430 8.591 -18.244 1.00 76.06 92 GLY A C 1
ATOM 658 O O . GLY A 1 92 ? 27.571 8.429 -17.814 1.00 76.06 92 GLY A O 1
ATOM 659 N N . HIS A 1 93 ? 25.635 9.565 -17.789 1.00 80.31 93 HIS A N 1
ATOM 660 C CA . HIS A 1 93 ? 26.047 10.540 -16.778 1.00 80.31 93 HIS A CA 1
ATOM 661 C C . HIS A 1 93 ? 25.327 10.338 -15.442 1.00 80.31 93 HIS A C 1
ATOM 663 O O . HIS A 1 93 ? 24.231 9.783 -15.358 1.00 80.31 93 HIS A O 1
ATOM 669 N N . GLY A 1 94 ? 25.968 10.824 -14.376 1.00 83.62 94 GLY A N 1
ATOM 670 C CA . GLY A 1 94 ? 25.430 10.821 -13.022 1.00 83.62 94 GLY A CA 1
ATOM 671 C C . GLY A 1 94 ? 25.131 12.228 -12.511 1.00 83.62 94 GLY A C 1
ATOM 672 O O . GLY A 1 94 ? 25.866 13.176 -12.786 1.00 83.62 94 GLY A O 1
ATOM 673 N N . HIS A 1 95 ? 24.087 12.358 -11.702 1.00 87.88 95 HIS A N 1
ATOM 674 C CA . HIS A 1 95 ? 23.722 13.585 -11.009 1.00 87.88 95 HIS A CA 1
ATOM 675 C C . HIS A 1 95 ? 23.480 13.315 -9.526 1.00 87.88 95 HIS A C 1
ATOM 677 O O . HIS A 1 95 ? 22.902 12.300 -9.151 1.00 87.88 95 HIS A O 1
ATOM 683 N N . ARG A 1 96 ? 23.922 14.229 -8.660 1.00 90.56 96 ARG A N 1
ATOM 684 C CA . ARG A 1 96 ? 23.699 14.133 -7.213 1.00 90.56 96 ARG A CA 1
ATOM 685 C C . ARG A 1 96 ? 22.739 15.216 -6.770 1.00 90.56 96 ARG A C 1
ATOM 687 O O . ARG A 1 96 ? 23.011 16.396 -6.972 1.00 90.56 96 ARG A O 1
ATOM 694 N N . ALA A 1 97 ? 21.677 14.806 -6.093 1.00 89.69 97 ALA A N 1
ATOM 695 C CA . ALA A 1 97 ? 20.649 15.700 -5.590 1.00 89.69 97 ALA A CA 1
ATOM 696 C C . ALA A 1 97 ? 20.250 15.333 -4.154 1.00 89.69 97 ALA A C 1
ATOM 698 O O . ALA A 1 97 ? 20.554 14.249 -3.649 1.00 89.69 97 ALA A O 1
ATOM 699 N N . ARG A 1 98 ? 19.598 16.273 -3.466 1.00 91.38 98 ARG A N 1
ATOM 700 C CA . ARG A 1 98 ? 18.933 16.017 -2.183 1.00 91.38 98 ARG A CA 1
ATOM 701 C C . ARG A 1 98 ? 17.461 15.718 -2.432 1.00 91.38 98 ARG A C 1
ATOM 703 O O . ARG A 1 98 ? 16.861 16.333 -3.302 1.00 91.38 98 ARG A O 1
ATOM 710 N N . MET A 1 99 ? 16.910 14.802 -1.644 1.00 92.06 99 MET A N 1
ATOM 711 C CA . MET A 1 99 ? 15.466 14.588 -1.555 1.00 92.06 99 MET A CA 1
ATOM 712 C C . MET A 1 99 ? 14.816 15.683 -0.674 1.00 92.06 99 MET A C 1
ATOM 714 O O . MET A 1 99 ? 15.472 16.132 0.275 1.00 92.06 99 MET A O 1
ATOM 718 N N . PRO A 1 100 ? 13.547 16.066 -0.923 1.00 93.25 100 PRO A N 1
ATOM 719 C CA . PRO A 1 100 ? 12.654 15.499 -1.932 1.00 93.25 100 PRO A CA 1
ATOM 720 C C . PRO A 1 100 ? 13.004 15.948 -3.357 1.00 93.25 100 PRO A C 1
ATOM 722 O O . PRO A 1 100 ? 13.500 17.047 -3.577 1.00 93.25 100 PRO A O 1
ATOM 725 N N . LEU A 1 101 ? 12.771 15.073 -4.332 1.00 94.81 101 LEU A N 1
ATOM 726 C CA . LEU A 1 101 ? 12.971 15.391 -5.744 1.00 94.81 101 LEU A CA 1
ATOM 727 C C . LEU A 1 101 ? 12.073 14.546 -6.639 1.00 94.81 101 LEU A C 1
ATOM 729 O O . LEU A 1 101 ? 11.519 13.532 -6.213 1.00 94.81 101 LEU A O 1
ATOM 733 N N . ARG A 1 102 ? 11.968 14.957 -7.898 1.00 96.12 102 ARG A N 1
ATOM 734 C CA . ARG A 1 102 ? 11.262 14.237 -8.953 1.00 96.12 102 ARG A CA 1
ATOM 735 C C . ARG A 1 102 ? 12.216 13.872 -10.082 1.00 96.12 102 ARG A C 1
ATOM 737 O O . ARG A 1 102 ? 13.132 14.636 -10.388 1.00 96.12 102 ARG A O 1
ATOM 744 N N . ILE A 1 103 ? 12.003 12.714 -10.689 1.00 96.69 103 ILE A N 1
ATOM 745 C CA . ILE A 1 103 ? 12.759 12.206 -11.834 1.00 96.69 103 ILE A CA 1
ATOM 746 C C . ILE A 1 103 ? 11.750 11.895 -12.931 1.00 96.69 103 ILE A C 1
ATOM 748 O O . ILE A 1 103 ? 10.857 11.078 -12.729 1.00 96.69 103 ILE A O 1
ATOM 752 N N . LEU A 1 104 ? 11.884 12.554 -14.074 1.00 95.69 104 LEU A N 1
ATOM 753 C CA . LEU A 1 104 ? 11.057 12.304 -15.245 1.00 95.69 104 LEU A CA 1
ATOM 754 C C . LEU A 1 104 ? 11.843 11.436 -16.223 1.00 95.69 104 LEU A C 1
ATOM 756 O O . LEU A 1 104 ? 13.005 11.734 -16.522 1.00 95.69 104 LEU A O 1
ATOM 760 N N . LEU A 1 105 ? 11.185 10.383 -16.696 1.00 92.19 105 LEU A N 1
ATOM 761 C CA . LEU A 1 105 ? 11.707 9.366 -17.601 1.00 92.19 105 LEU A CA 1
ATOM 762 C C . LEU A 1 105 ? 10.690 9.181 -18.715 1.00 92.19 105 LEU A C 1
ATOM 764 O O . LEU A 1 105 ? 9.715 8.460 -18.527 1.00 92.19 105 LEU A O 1
ATOM 768 N N . GLU A 1 106 ? 10.878 9.839 -19.853 1.00 85.25 106 GLU A N 1
ATOM 769 C CA . GLU A 1 106 ? 9.926 9.787 -20.969 1.00 85.25 106 GLU A CA 1
ATOM 770 C C . GLU A 1 106 ? 8.473 10.100 -20.535 1.00 85.25 106 GLU A C 1
ATOM 772 O O . GLU A 1 106 ? 8.094 11.264 -20.410 1.00 85.25 106 GLU A O 1
ATOM 777 N N . THR A 1 107 ? 7.669 9.062 -20.269 1.00 85.44 107 THR A N 1
ATOM 778 C CA . THR A 1 107 ? 6.260 9.130 -19.838 1.00 85.44 107 THR A CA 1
ATOM 779 C C . THR A 1 107 ? 6.035 8.870 -18.342 1.00 85.44 107 THR A C 1
ATOM 781 O O . THR A 1 107 ? 4.909 8.996 -17.858 1.00 85.44 107 THR A O 1
ATOM 784 N N . VAL A 1 108 ? 7.086 8.524 -17.601 1.00 91.06 108 VAL A N 1
ATOM 785 C CA . VAL A 1 108 ? 7.042 8.174 -16.179 1.00 91.06 108 VAL A CA 1
ATOM 786 C C . VAL A 1 108 ? 7.571 9.324 -15.337 1.00 91.06 108 VAL A C 1
ATOM 788 O O . VAL A 1 108 ? 8.619 9.900 -15.629 1.00 91.06 108 VAL A O 1
ATOM 791 N N . GLU A 1 109 ? 6.882 9.623 -14.241 1.00 95.19 109 GLU A N 1
ATOM 792 C CA . GLU A 1 109 ? 7.372 10.545 -13.218 1.00 95.19 109 GLU A CA 1
ATOM 793 C C . GLU A 1 109 ? 7.517 9.796 -11.895 1.00 95.19 109 GLU A C 1
ATOM 795 O O . GLU A 1 109 ? 6.567 9.211 -11.373 1.00 95.19 109 GLU A O 1
ATOM 800 N N . LEU A 1 110 ? 8.736 9.814 -11.364 1.00 95.62 110 LEU A N 1
ATOM 801 C CA . LEU A 1 110 ? 9.091 9.273 -10.064 1.00 95.62 110 LEU A CA 1
ATOM 802 C C . LEU A 1 110 ? 9.261 10.419 -9.074 1.00 95.62 110 LEU A C 1
ATOM 804 O O . LEU A 1 110 ? 9.901 11.421 -9.380 1.00 95.62 110 LEU A O 1
ATOM 808 N N . GLN A 1 111 ? 8.772 10.242 -7.858 1.00 95.25 111 GLN A N 1
ATOM 809 C CA . GLN A 1 111 ? 8.985 11.135 -6.732 1.00 95.25 111 GLN A CA 1
ATOM 810 C C . GLN A 1 111 ? 9.742 10.389 -5.638 1.00 95.25 111 GLN A C 1
ATOM 812 O O . GLN A 1 111 ? 9.334 9.315 -5.206 1.00 95.25 111 GLN A O 1
ATOM 817 N N . LEU A 1 112 ? 10.839 10.979 -5.175 1.00 94.69 112 LEU A N 1
ATOM 818 C CA . LEU A 1 112 ? 11.639 10.485 -4.064 1.00 94.69 112 LEU A CA 1
ATOM 819 C C . LEU A 1 112 ? 11.521 11.455 -2.895 1.00 94.69 112 LEU A C 1
ATOM 821 O O . LEU A 1 112 ? 11.784 12.648 -3.042 1.00 94.69 112 LEU A O 1
ATOM 825 N N . ALA A 1 113 ? 11.152 10.944 -1.727 1.00 92.00 113 ALA A N 1
ATOM 826 C CA . ALA A 1 113 ? 11.113 11.683 -0.469 1.00 92.00 113 ALA A CA 1
ATOM 827 C C . ALA A 1 113 ? 11.632 10.793 0.664 1.00 92.00 113 ALA A C 1
ATOM 829 O O . ALA A 1 113 ? 11.767 9.593 0.487 1.00 92.00 113 ALA A O 1
ATOM 830 N N . LEU A 1 114 ? 11.930 11.355 1.833 1.00 89.19 114 LEU A N 1
ATOM 831 C CA . LEU A 1 114 ? 12.134 10.536 3.030 1.00 89.19 114 LEU A CA 1
ATOM 832 C C . LEU A 1 114 ? 10.773 10.261 3.668 1.00 89.19 114 LEU A C 1
ATOM 834 O O . LEU A 1 114 ? 9.981 11.195 3.811 1.00 89.19 114 LEU A O 1
ATOM 838 N N . ASP A 1 115 ? 10.530 9.021 4.090 1.00 71.62 115 ASP A N 1
ATOM 839 C CA . ASP A 1 115 ? 9.380 8.674 4.924 1.00 71.62 115 ASP A CA 1
ATOM 840 C C . ASP A 1 115 ? 9.614 9.241 6.330 1.00 71.62 115 ASP A C 1
ATOM 842 O O . ASP A 1 115 ? 10.197 8.616 7.222 1.00 71.62 115 ASP A O 1
ATOM 846 N N . ARG A 1 116 ? 9.292 10.524 6.484 1.00 61.81 116 ARG A N 1
ATOM 847 C CA . ARG A 1 116 ? 9.325 11.221 7.762 1.00 61.81 116 ARG A CA 1
ATOM 848 C C . ARG A 1 116 ? 7.889 11.325 8.241 1.00 61.81 116 ARG A C 1
ATOM 850 O O . ARG A 1 116 ? 7.045 11.876 7.535 1.00 61.81 116 ARG A O 1
ATOM 857 N N . GLU A 1 117 ? 7.637 10.849 9.459 1.00 41.25 117 GLU A N 1
ATOM 858 C CA . GLU A 1 117 ? 6.431 11.227 10.195 1.00 41.25 117 GLU A CA 1
ATOM 859 C C . GLU A 1 117 ? 6.279 12.759 10.099 1.00 41.25 117 GLU A C 1
ATOM 861 O O . GLU A 1 117 ? 7.298 13.461 10.210 1.00 41.25 117 GLU A O 1
ATOM 866 N N . PRO A 1 118 ? 5.074 13.306 9.843 1.00 33.81 118 PRO A N 1
ATOM 867 C CA . PRO A 1 118 ? 4.901 14.747 9.805 1.00 33.81 118 PRO A CA 1
ATOM 868 C C . PRO A 1 118 ? 5.398 15.291 11.140 1.00 33.81 118 PRO A C 1
ATOM 870 O O . PRO A 1 118 ? 4.834 14.982 12.188 1.00 33.81 118 PRO A O 1
ATOM 873 N N . LEU A 1 119 ? 6.470 16.088 11.118 1.00 42.44 119 LEU A N 1
ATOM 874 C CA . LEU A 1 119 ? 6.808 16.903 12.276 1.00 42.44 119 LEU A CA 1
ATOM 875 C C . LEU A 1 119 ? 5.524 17.658 12.652 1.00 42.44 119 LEU A C 1
ATOM 877 O O . LEU A 1 119 ? 4.866 18.169 11.735 1.00 42.44 119 LEU A O 1
ATOM 881 N N . PRO A 1 120 ? 5.138 17.721 13.942 1.00 33.41 120 PRO A N 1
ATOM 882 C CA . PRO A 1 120 ? 4.019 18.555 14.349 1.00 33.41 120 PRO A CA 1
ATOM 883 C C . PRO A 1 120 ? 4.239 19.924 13.719 1.00 33.41 120 PRO A C 1
ATOM 885 O O . PRO A 1 120 ? 5.345 20.469 13.809 1.00 33.41 120 PRO A O 1
ATOM 888 N N . ALA A 1 121 ? 3.226 20.407 12.991 1.00 38.66 121 ALA A N 1
ATOM 889 C CA . ALA A 1 121 ? 3.298 21.679 12.292 1.00 38.66 121 ALA A CA 1
ATOM 890 C C . ALA A 1 121 ? 3.937 22.705 13.238 1.00 38.66 121 ALA A C 1
ATOM 892 O O . ALA A 1 121 ? 3.535 22.747 14.409 1.00 38.66 121 ALA A O 1
ATOM 893 N N . PRO A 1 122 ? 4.947 23.485 12.800 1.00 41.72 122 PRO A N 1
ATOM 894 C CA . PRO A 1 122 ? 5.464 24.552 13.635 1.00 41.72 122 PRO A CA 1
ATOM 895 C C . PRO A 1 122 ? 4.252 25.374 14.045 1.00 41.72 122 PRO A C 1
ATOM 897 O O . PRO A 1 122 ? 3.531 25.861 13.174 1.00 41.72 122 PRO A O 1
ATOM 900 N N . SER A 1 123 ? 3.979 25.411 15.354 1.00 45.06 123 SER A N 1
ATOM 901 C CA . SER A 1 123 ? 2.865 26.162 15.916 1.00 45.06 123 SER A CA 1
ATOM 902 C C . SER A 1 123 ? 2.917 27.536 15.277 1.00 45.06 123 SER A C 1
ATOM 904 O O . SER A 1 123 ? 3.882 28.281 15.478 1.00 45.06 123 SER A O 1
ATOM 906 N N . ALA A 1 124 ? 1.949 27.797 14.398 1.00 39.09 124 ALA A N 1
ATOM 907 C CA . ALA A 1 124 ? 1.825 29.059 13.713 1.00 39.09 124 ALA A CA 1
ATOM 908 C C . ALA A 1 124 ? 1.543 30.071 14.813 1.00 39.09 124 ALA A C 1
ATOM 910 O O . ALA A 1 124 ? 0.413 30.238 15.269 1.00 39.09 124 ALA A O 1
ATOM 911 N N . ARG A 1 125 ? 2.614 30.693 15.309 1.00 45.19 125 ARG A N 1
ATOM 912 C CA . ARG A 1 125 ? 2.524 31.860 16.163 1.00 45.19 125 ARG A CA 1
ATOM 913 C C . ARG A 1 125 ? 1.720 32.858 15.346 1.00 45.19 125 ARG A C 1
ATOM 915 O O . ARG A 1 125 ? 2.139 33.225 14.249 1.00 45.19 125 ARG A O 1
ATOM 922 N N . ALA A 1 126 ? 0.527 33.171 15.844 1.00 36.41 126 ALA A N 1
ATOM 923 C CA . ALA A 1 126 ? -0.426 34.027 15.166 1.00 36.41 126 ALA A CA 1
ATOM 924 C C . ALA A 1 126 ? 0.286 35.280 14.625 1.00 36.41 126 ALA A C 1
ATOM 926 O O . ALA A 1 126 ? 1.104 35.865 15.345 1.00 36.41 126 ALA A O 1
ATOM 927 N N . PRO A 1 127 ? 0.015 35.687 13.375 1.00 37.88 127 PRO A N 1
ATOM 928 C CA . PRO A 1 127 ? 0.584 36.902 12.827 1.00 37.88 127 PRO A CA 1
ATOM 929 C C . PRO A 1 127 ? 0.066 38.089 13.641 1.00 37.88 127 PRO A C 1
ATOM 931 O O . PRO A 1 127 ? -1.122 38.405 13.624 1.00 37.88 127 PRO A O 1
ATOM 934 N N . SER A 1 128 ? 0.968 38.746 14.369 1.00 45.03 128 SER A N 1
ATOM 935 C CA . SER A 1 128 ? 0.735 40.092 14.871 1.00 45.03 128 SER A CA 1
ATOM 936 C C . SER A 1 128 ? 0.549 41.004 13.665 1.00 45.03 128 SER A C 1
ATOM 938 O O . SER A 1 128 ? 1.471 41.188 12.868 1.00 45.03 128 SER A O 1
ATOM 940 N N . THR A 1 129 ? -0.650 41.549 13.531 1.00 43.62 129 THR A N 1
ATOM 941 C CA . THR A 1 129 ? -0.996 42.628 12.614 1.00 43.62 129 THR A CA 1
ATOM 942 C C . THR A 1 129 ? -0.025 43.791 12.827 1.00 43.62 129 THR A C 1
ATOM 944 O O . THR A 1 129 ? -0.080 44.490 13.834 1.00 43.62 129 THR A O 1
ATOM 947 N N . GLY A 1 130 ? 0.889 43.976 11.878 1.00 36.44 130 GLY A N 1
ATOM 948 C CA . GLY A 1 130 ? 1.809 45.103 11.799 1.00 36.44 130 GLY A CA 1
ATOM 949 C C . GLY A 1 130 ? 1.923 45.532 10.341 1.00 36.44 130 GLY A C 1
ATOM 950 O O . GLY A 1 130 ? 2.283 44.731 9.485 1.00 36.44 130 GLY A O 1
ATOM 951 N N . ALA A 1 131 ? 1.517 46.770 10.082 1.00 41.81 131 ALA A N 1
ATOM 952 C CA . ALA A 1 131 ? 1.326 47.417 8.786 1.00 41.81 131 ALA A CA 1
ATOM 953 C C . ALA A 1 131 ? 2.621 47.550 7.931 1.00 41.81 131 ALA A C 1
ATOM 955 O O . ALA A 1 131 ? 3.717 47.273 8.423 1.00 41.81 131 ALA A O 1
ATOM 956 N N . PRO A 1 132 ? 2.517 47.953 6.645 1.00 45.84 132 PRO A N 1
ATOM 957 C CA . PRO A 1 132 ? 3.547 47.702 5.641 1.00 45.84 132 PRO A CA 1
ATOM 958 C C . PRO A 1 132 ? 4.602 48.813 5.484 1.00 45.84 132 PRO A C 1
ATOM 960 O O . PRO A 1 132 ? 4.351 49.985 5.733 1.00 45.84 132 PRO A O 1
ATOM 963 N N . ALA A 1 133 ? 5.759 48.358 4.986 1.00 42.09 133 ALA A N 1
ATOM 964 C CA . ALA A 1 133 ? 6.699 48.947 4.021 1.00 42.09 133 ALA A CA 1
ATOM 965 C C . ALA A 1 133 ? 7.055 50.451 4.063 1.00 42.09 133 ALA A C 1
ATOM 967 O O . ALA A 1 133 ? 6.220 51.316 3.825 1.00 42.09 133 ALA A O 1
ATOM 968 N N . GLY A 1 134 ? 8.366 50.739 4.109 1.00 35.38 134 GLY A N 1
ATOM 969 C CA . GLY A 1 134 ? 8.894 52.013 3.610 1.00 35.38 134 GLY A CA 1
ATOM 970 C C . GLY A 1 134 ? 10.344 52.343 3.976 1.00 35.38 134 GLY A C 1
ATOM 971 O O . GLY A 1 134 ? 10.603 52.849 5.052 1.00 35.38 134 GLY A O 1
ATOM 972 N N . ALA A 1 135 ? 11.255 52.092 3.031 1.00 39.50 135 ALA A N 1
ATOM 973 C CA . ALA A 1 135 ? 12.432 52.897 2.666 1.00 39.50 135 ALA A CA 1
ATOM 974 C C . ALA A 1 135 ? 13.431 53.443 3.727 1.00 39.50 135 ALA A C 1
ATOM 976 O O . ALA A 1 135 ? 13.144 54.321 4.526 1.00 39.50 135 ALA A O 1
ATOM 977 N N . LYS A 1 136 ? 14.686 52.992 3.558 1.00 39.50 136 LYS A N 1
ATOM 978 C CA . LYS A 1 136 ? 15.971 53.733 3.547 1.00 39.50 136 LYS A CA 1
ATOM 979 C C . LYS A 1 136 ? 16.031 55.137 4.190 1.00 39.50 136 LYS A C 1
ATOM 981 O O . LYS A 1 136 ? 15.405 56.063 3.691 1.00 39.50 136 LYS A O 1
ATOM 986 N N . GLY A 1 137 ? 17.031 55.341 5.059 1.00 33.94 137 GLY A N 1
ATOM 987 C CA . GLY A 1 137 ? 17.757 56.620 5.130 1.00 33.94 137 GLY A CA 1
ATOM 988 C C . GLY A 1 137 ? 18.107 57.138 6.527 1.00 33.94 137 GLY A C 1
ATOM 989 O O . GLY A 1 137 ? 17.248 57.606 7.252 1.00 33.94 137 GLY A O 1
ATOM 990 N N . SER A 1 138 ? 19.401 57.072 6.848 1.00 36.00 138 SER A N 1
ATOM 991 C CA . SER A 1 138 ? 20.214 58.011 7.643 1.00 36.00 138 SER A CA 1
ATOM 992 C C . SER A 1 138 ? 19.538 59.198 8.365 1.00 36.00 138 SER A C 1
ATOM 994 O O . SER A 1 138 ? 19.005 60.095 7.719 1.00 36.00 138 SER A O 1
ATOM 996 N N . GLY A 1 139 ? 19.816 59.312 9.673 1.00 37.03 139 GLY A N 1
ATOM 997 C CA . GLY A 1 139 ? 20.210 60.587 10.288 1.00 37.03 139 GLY A CA 1
ATOM 998 C C . GLY A 1 139 ? 19.194 61.322 11.174 1.00 37.03 139 GLY A C 1
ATOM 999 O O . GLY A 1 139 ? 18.119 61.698 10.738 1.00 37.03 139 GLY A O 1
ATOM 1000 N N . TRP A 1 140 ? 19.677 61.675 12.373 1.00 37.69 140 TRP A N 1
ATOM 1001 C CA . TRP A 1 140 ? 19.313 62.867 13.158 1.00 37.69 140 TRP A CA 1
ATOM 1002 C C . TRP A 1 140 ? 18.082 62.812 14.098 1.00 37.69 140 TRP A C 1
ATOM 1004 O O . TRP A 1 140 ? 16.948 63.065 13.725 1.00 37.69 140 TRP A O 1
ATOM 1014 N N . ARG A 1 141 ? 18.394 62.564 15.382 1.00 38.97 141 ARG A N 1
ATOM 1015 C CA . ARG A 1 141 ? 17.911 63.208 16.632 1.00 38.97 141 ARG A CA 1
ATOM 1016 C C . ARG A 1 141 ? 16.609 64.044 16.569 1.00 38.97 141 ARG A C 1
ATOM 1018 O O . ARG A 1 141 ? 16.558 65.036 15.862 1.00 38.97 141 ARG A O 1
ATOM 1025 N N . TRP A 1 142 ? 15.665 63.795 17.479 1.00 39.72 142 TRP A N 1
ATOM 1026 C CA . TRP A 1 142 ? 15.434 64.581 18.713 1.00 39.72 142 TRP A CA 1
ATOM 1027 C C . TRP A 1 142 ? 14.131 64.158 19.422 1.00 39.72 142 TRP A C 1
ATOM 1029 O O . TRP A 1 142 ? 13.142 63.863 18.767 1.00 39.72 142 TRP A O 1
ATOM 1039 N N . ALA A 1 143 ? 14.198 64.225 20.762 1.00 38.78 143 ALA A N 1
ATOM 1040 C CA . ALA A 1 143 ? 13.154 64.575 21.746 1.00 38.78 143 ALA A CA 1
ATOM 1041 C C . ALA A 1 143 ? 11.916 63.645 21.870 1.00 38.78 143 ALA A C 1
ATOM 1043 O O . ALA A 1 143 ? 11.136 63.518 20.940 1.00 38.78 143 ALA A O 1
ATOM 1044 N N . ALA A 1 144 ? 11.777 62.881 22.971 1.00 36.66 144 ALA A N 1
ATOM 1045 C CA . ALA A 1 144 ? 11.179 63.277 24.276 1.00 36.66 144 ALA A CA 1
ATOM 1046 C C . ALA A 1 144 ? 9.627 63.262 24.208 1.00 36.66 144 ALA A C 1
ATOM 1048 O O . ALA A 1 144 ? 9.077 63.661 23.197 1.00 36.66 144 ALA A O 1
ATOM 1049 N N . LEU A 1 145 ? 8.798 62.880 25.185 1.00 40.62 145 LEU A N 1
ATOM 1050 C CA . LEU A 1 145 ? 8.890 62.507 26.601 1.00 40.62 145 LEU A CA 1
ATOM 1051 C C . LEU A 1 145 ? 7.436 62.232 27.067 1.00 40.62 145 LEU A C 1
ATOM 1053 O O . LEU A 1 145 ? 6.511 62.864 26.565 1.00 40.62 145 LEU A O 1
ATOM 1057 N N . GLY A 1 146 ? 7.259 61.380 28.082 1.00 35.22 146 GLY A N 1
ATOM 1058 C CA . GLY A 1 146 ? 6.038 61.259 28.899 1.00 35.22 146 GLY A CA 1
ATOM 1059 C C . GLY A 1 146 ? 5.454 59.845 28.822 1.00 35.22 146 GLY A C 1
ATOM 1060 O O . GLY A 1 146 ? 5.152 59.376 27.739 1.00 35.22 146 GLY A O 1
ATOM 1061 N N . LEU A 1 147 ? 5.283 59.072 29.893 1.00 35.22 147 LEU A N 1
ATOM 1062 C CA . LEU A 1 147 ? 4.954 59.440 31.265 1.00 35.22 147 LEU A CA 1
ATOM 1063 C C . LEU A 1 147 ? 5.265 58.232 32.179 1.00 35.22 147 LEU A C 1
ATOM 1065 O O . LEU A 1 147 ? 4.838 57.116 31.891 1.00 35.22 147 LEU A O 1
ATOM 1069 N N . LEU A 1 148 ? 6.007 58.447 33.267 1.00 37.94 148 LEU A N 1
ATOM 1070 C CA . LEU A 1 148 ? 6.280 57.472 34.334 1.00 37.94 148 LEU A CA 1
ATOM 1071 C C . LEU A 1 148 ? 6.361 58.231 35.666 1.00 37.94 148 LEU A C 1
ATOM 1073 O O . LEU A 1 148 ? 7.054 59.245 35.707 1.00 37.94 148 LEU A O 1
ATOM 1077 N N . ALA A 1 149 ? 5.682 57.718 36.703 1.00 43.28 149 ALA A N 1
ATOM 1078 C CA . ALA A 1 149 ? 5.892 57.874 38.165 1.00 43.28 149 ALA A CA 1
ATOM 1079 C C . ALA A 1 149 ? 4.519 57.774 38.875 1.00 43.28 149 ALA A C 1
ATOM 1081 O O . ALA A 1 149 ? 3.543 58.285 38.342 1.00 43.28 149 ALA A O 1
ATOM 1082 N N . ALA A 1 150 ? 4.310 57.159 40.045 1.00 40.81 150 ALA A N 1
ATOM 1083 C CA . ALA A 1 150 ? 5.164 56.688 41.145 1.00 40.81 150 ALA A CA 1
ATOM 1084 C C . ALA A 1 150 ? 4.393 55.566 41.909 1.00 40.81 150 ALA A C 1
ATOM 1086 O O . ALA A 1 150 ? 3.166 55.574 41.891 1.00 40.81 150 ALA A O 1
ATOM 1087 N N . CYS A 1 151 ? 5.021 54.475 42.383 1.00 34.34 151 CYS A N 1
ATOM 1088 C CA . CYS A 1 151 ? 5.570 54.230 43.746 1.00 34.34 151 CYS A CA 1
ATOM 1089 C C . CYS A 1 151 ? 4.593 54.606 44.892 1.00 34.34 151 CYS A C 1
ATOM 1091 O O . CYS A 1 151 ? 4.044 55.695 44.867 1.00 34.34 151 CYS A O 1
ATOM 1093 N N . ALA A 1 152 ? 4.341 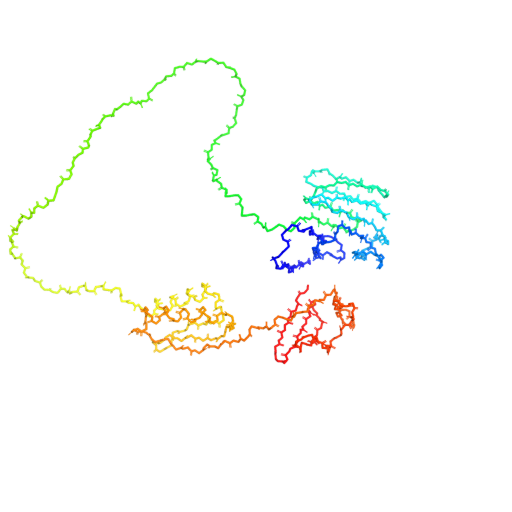53.826 45.953 1.00 38.66 152 ALA A N 1
ATOM 1094 C CA . ALA A 1 152 ? 5.190 52.905 46.719 1.00 38.66 152 ALA A CA 1
ATOM 1095 C C . ALA A 1 152 ? 4.302 52.033 47.673 1.00 38.66 152 ALA A C 1
ATOM 1097 O O . ALA A 1 152 ? 3.224 52.483 48.046 1.00 38.66 152 ALA A O 1
ATOM 1098 N N . THR A 1 153 ? 4.625 50.743 47.909 1.00 43.16 153 THR A N 1
ATOM 1099 C CA . THR A 1 153 ? 5.106 50.117 49.191 1.00 43.16 153 THR A CA 1
ATOM 1100 C C . THR A 1 153 ? 4.128 50.199 50.386 1.00 43.16 153 THR A C 1
ATOM 1102 O O . THR A 1 153 ? 3.622 51.277 50.646 1.00 43.16 153 THR A O 1
ATOM 1105 N N . THR A 1 154 ? 3.786 49.199 51.215 1.00 42.72 154 THR A N 1
ATOM 1106 C CA . THR A 1 154 ? 4.448 48.023 51.857 1.00 42.72 154 THR A CA 1
ATOM 1107 C C . THR A 1 154 ? 3.337 47.295 52.668 1.00 42.72 154 THR A C 1
ATOM 1109 O O . THR A 1 154 ? 2.483 47.982 53.212 1.00 42.72 154 THR A O 1
ATOM 1112 N N . ALA A 1 155 ? 3.146 45.968 52.621 1.00 39.44 155 ALA A N 1
ATOM 1113 C CA . ALA A 1 155 ? 3.704 44.888 53.472 1.00 39.44 155 ALA A CA 1
ATOM 1114 C C . ALA A 1 155 ? 3.277 44.844 54.971 1.00 39.44 155 ALA A C 1
ATOM 1116 O O . ALA A 1 155 ? 3.161 45.883 55.605 1.00 39.44 155 ALA A O 1
ATOM 1117 N N . PHE A 1 156 ? 3.189 43.605 55.510 1.00 37.03 156 PHE A N 1
ATOM 1118 C CA . PHE A 1 156 ? 2.922 43.140 56.903 1.00 37.03 156 PHE A CA 1
ATOM 1119 C C . PHE A 1 156 ? 1.453 43.118 57.398 1.00 37.03 156 PHE A C 1
ATOM 1121 O O . PHE A 1 156 ? 0.718 44.059 57.159 1.00 37.03 156 PHE A O 1
ATOM 1128 N N . ALA A 1 157 ? 0.940 42.148 58.177 1.00 35.38 157 ALA A N 1
ATOM 1129 C CA . ALA A 1 157 ? 1.305 40.770 58.547 1.00 35.38 157 ALA A CA 1
ATOM 1130 C C . ALA A 1 157 ? 0.141 40.124 59.359 1.00 35.38 157 ALA A C 1
ATOM 1132 O O . ALA A 1 157 ? -0.715 40.826 59.882 1.00 35.38 157 ALA A O 1
ATOM 1133 N N . LEU A 1 158 ? 0.167 38.786 59.450 1.00 46.72 158 LEU A N 1
ATOM 1134 C CA . LEU A 1 158 ? -0.562 37.824 60.312 1.00 46.72 158 LEU A CA 1
ATOM 1135 C C . LEU A 1 158 ? -1.329 38.321 61.564 1.00 46.72 158 LEU A C 1
ATOM 1137 O O . LEU A 1 158 ? -0.743 39.031 62.379 1.00 46.72 158 LEU A O 1
ATOM 1141 N N . ARG A 1 159 ? -2.518 37.729 61.833 1.00 34.94 159 ARG A N 1
ATOM 1142 C CA . ARG A 1 159 ? -2.897 37.099 63.134 1.00 34.94 159 ARG A CA 1
ATOM 1143 C C . ARG A 1 159 ? -4.291 36.427 63.152 1.00 34.94 159 ARG A C 1
ATOM 1145 O O . ARG A 1 159 ? -5.228 36.915 62.534 1.00 34.94 159 ARG A O 1
ATOM 1152 N N . ASN A 1 160 ? -4.367 35.317 63.896 1.00 35.16 160 ASN A N 1
ATOM 1153 C CA . ASN A 1 160 ? -5.539 34.503 64.274 1.00 35.16 160 ASN A CA 1
ATOM 1154 C C . ASN A 1 160 ? -6.553 35.221 65.199 1.00 35.16 160 ASN A C 1
ATOM 1156 O O . ASN A 1 160 ? -6.098 35.973 66.056 1.00 35.16 160 ASN A O 1
ATOM 1160 N N . GLU A 1 161 ? -7.843 34.834 65.052 1.00 35.44 161 GLU A N 1
ATOM 1161 C CA . GLU A 1 161 ? -8.978 34.623 66.018 1.00 35.44 161 GLU A CA 1
ATOM 1162 C C . GLU A 1 161 ? -9.288 35.648 67.151 1.00 35.44 161 GLU A C 1
ATOM 1164 O O . GLU A 1 161 ? -8.386 36.384 67.539 1.00 35.44 161 GLU A O 1
ATOM 1169 N N . PRO A 1 162 ? -10.487 35.675 67.815 1.00 42.50 162 PRO A N 1
ATOM 1170 C CA . PRO A 1 162 ? -11.814 35.039 67.596 1.00 42.50 162 PRO A CA 1
ATOM 1171 C C . PRO A 1 162 ? -13.060 36.001 67.688 1.00 42.50 162 PRO A C 1
ATOM 1173 O O . PRO A 1 162 ? -12.933 37.183 67.984 1.00 42.50 162 PRO A O 1
ATOM 1176 N N . GLN A 1 163 ? -14.258 35.431 67.432 1.00 44.09 163 GLN A N 1
ATOM 1177 C CA . GLN A 1 163 ? -15.691 35.810 67.664 1.00 44.09 163 GLN A CA 1
ATOM 1178 C C . GLN A 1 163 ? -16.097 37.022 68.564 1.00 44.09 163 GLN A C 1
ATOM 1180 O O . GLN A 1 163 ? -15.419 37.320 69.544 1.00 44.09 163 GLN A O 1
ATOM 1185 N N . PRO A 1 164 ? -17.288 37.646 68.337 1.00 43.41 164 PRO A N 1
ATOM 1186 C CA . PRO A 1 164 ? -18.498 37.222 69.075 1.00 43.41 164 PRO A CA 1
ATOM 1187 C C . PRO A 1 164 ? -19.845 37.263 68.313 1.00 43.41 164 PRO A C 1
ATOM 1189 O O . PRO A 1 164 ? -20.012 37.869 67.260 1.00 43.41 164 PRO A O 1
ATOM 1192 N N . VAL A 1 165 ? -20.796 36.558 68.928 1.00 47.59 165 VAL A N 1
ATOM 1193 C CA . VAL A 1 165 ? -22.235 36.390 68.664 1.00 47.59 165 VAL A CA 1
ATOM 1194 C C . VAL A 1 165 ? -23.033 37.700 68.742 1.00 47.59 165 VAL A C 1
ATOM 1196 O O . VAL A 1 165 ? -22.799 38.504 69.641 1.00 47.59 165 VAL A O 1
ATOM 1199 N N . ALA A 1 166 ? -24.060 37.838 67.896 1.00 44.06 166 ALA A N 1
ATOM 1200 C CA . ALA A 1 166 ? -25.246 38.646 68.187 1.00 44.06 166 ALA A CA 1
ATOM 1201 C C . ALA A 1 166 ? -26.488 38.046 67.501 1.00 44.06 166 ALA A C 1
ATOM 1203 O O . ALA A 1 166 ? -26.551 37.938 66.277 1.00 44.06 166 ALA A O 1
ATOM 1204 N N . ASP A 1 167 ? -27.446 37.652 68.339 1.00 37.47 167 ASP A N 1
ATOM 1205 C CA . ASP A 1 167 ? -28.823 37.273 68.026 1.00 37.47 167 ASP A CA 1
ATOM 1206 C C . ASP A 1 167 ? -29.587 38.387 67.301 1.00 37.47 167 ASP A C 1
ATOM 1208 O O . ASP A 1 167 ? -29.479 39.561 67.660 1.00 37.47 167 ASP A O 1
ATOM 1212 N N . SER A 1 168 ? -30.469 38.010 66.372 1.00 39.75 168 SER A N 1
ATOM 1213 C CA . SER A 1 168 ? -31.727 38.725 66.115 1.00 39.75 168 SER A CA 1
ATOM 1214 C C . SER A 1 168 ? -32.756 37.781 65.484 1.00 39.75 168 SER A C 1
ATOM 1216 O O . SER A 1 168 ? -32.528 37.175 64.440 1.00 39.75 168 SER A O 1
ATOM 1218 N N . LEU A 1 169 ? -33.882 37.658 66.186 1.00 42.06 169 LEU A N 1
ATOM 1219 C CA . LEU A 1 169 ? -35.062 36.835 65.921 1.00 42.06 169 LEU A CA 1
ATOM 1220 C C . LEU A 1 169 ? -36.025 37.485 64.905 1.00 42.06 169 LEU A C 1
ATOM 1222 O O . LEU A 1 169 ? -36.195 38.701 64.907 1.00 42.06 169 LEU A O 1
ATOM 1226 N N . GLY A 1 170 ? -36.762 36.641 64.167 1.00 33.19 170 GLY A N 1
ATOM 1227 C CA . GLY A 1 170 ? -38.005 36.960 63.433 1.00 33.19 170 GLY A CA 1
ATOM 1228 C C . GLY A 1 170 ? -37.806 37.023 61.911 1.00 33.19 170 GLY A C 1
ATOM 1229 O O . GLY A 1 170 ? -36.959 37.761 61.441 1.00 33.19 170 GLY A O 1
ATOM 1230 N N . VAL A 1 171 ? -38.525 36.299 61.048 1.00 37.94 171 VAL A N 1
ATOM 1231 C CA . VAL A 1 171 ? -39.926 35.849 61.076 1.00 37.94 171 VAL A CA 1
ATOM 1232 C C . VAL A 1 171 ? -40.055 34.547 60.269 1.00 37.94 171 VAL A C 1
ATOM 1234 O O . VAL A 1 171 ? -39.457 34.400 59.207 1.00 37.94 171 VAL A O 1
ATOM 1237 N N . VAL A 1 172 ? -40.860 33.609 60.770 1.00 43.19 172 VAL A N 1
ATOM 1238 C CA . VAL A 1 172 ? -41.274 32.386 60.068 1.00 43.19 172 VAL A CA 1
ATOM 1239 C C . VAL A 1 172 ? -42.355 32.721 59.036 1.00 43.19 172 VAL A C 1
ATOM 1241 O O . VAL A 1 172 ? -43.378 33.297 59.398 1.00 43.19 172 VAL A O 1
ATOM 1244 N N . SER A 1 173 ? -42.176 32.287 57.786 1.00 46.56 173 SER A N 1
ATOM 1245 C CA . SER A 1 173 ? -43.278 31.867 56.908 1.00 46.56 173 SER A CA 1
ATOM 1246 C C . SER A 1 173 ? -42.769 30.840 55.871 1.00 46.56 173 SER A C 1
ATOM 1248 O O . SER A 1 173 ? -41.595 30.914 55.505 1.00 46.56 173 SER A O 1
ATOM 1250 N N . PRO A 1 174 ? -43.582 29.840 55.469 1.00 48.88 174 PRO A N 1
ATOM 1251 C CA . PRO A 1 174 ? -43.123 28.512 55.048 1.00 48.88 174 PRO A CA 1
ATOM 1252 C C . PRO A 1 174 ? -43.135 28.271 53.521 1.00 48.88 174 PRO A C 1
ATOM 1254 O O . PRO A 1 174 ? -43.756 29.026 52.781 1.00 48.88 174 PRO A O 1
ATOM 1257 N N . ALA A 1 175 ? -42.546 27.129 53.120 1.00 36.88 175 ALA A N 1
ATOM 1258 C CA . ALA A 1 175 ? -42.419 26.542 51.767 1.00 36.88 175 ALA A CA 1
ATOM 1259 C C . ALA A 1 175 ? -41.288 27.162 50.919 1.00 36.88 175 ALA A C 1
ATOM 1261 O O . ALA A 1 175 ? -41.217 28.369 50.769 1.00 36.88 175 ALA A O 1
ATOM 1262 N N . GLU A 1 176 ? -40.309 26.447 50.366 1.00 42.78 176 GLU A N 1
ATOM 1263 C CA . GLU A 1 176 ? -40.131 25.046 49.963 1.00 42.78 176 GLU A CA 1
ATOM 1264 C C . GLU A 1 176 ? -38.625 24.723 50.097 1.00 42.78 176 GLU A C 1
ATOM 1266 O O . GLU A 1 176 ? -37.799 25.589 49.794 1.00 42.78 176 GLU A O 1
ATOM 1271 N N . PRO A 1 177 ? -38.202 23.512 50.504 1.00 39.66 177 PRO A N 1
ATOM 1272 C CA . PRO A 1 177 ? -36.805 23.130 50.372 1.00 39.66 177 PRO A CA 1
ATOM 1273 C C . PRO A 1 177 ? -36.483 22.938 48.884 1.00 39.66 177 PRO A C 1
ATOM 1275 O O . PRO A 1 177 ? -36.695 21.866 48.317 1.00 39.66 177 PRO A O 1
ATOM 1278 N N . ALA A 1 178 ? -35.927 23.978 48.259 1.00 43.38 178 ALA A N 1
ATOM 1279 C CA . ALA A 1 178 ? -35.147 23.863 47.034 1.00 43.38 178 ALA A CA 1
ATOM 1280 C C . ALA A 1 178 ? -33.904 23.008 47.327 1.00 43.38 178 ALA A C 1
ATOM 1282 O O . ALA A 1 178 ? -32.794 23.499 47.520 1.00 43.38 178 ALA A O 1
ATOM 1283 N N . THR A 1 179 ? -34.108 21.695 47.369 1.00 42.59 179 THR A N 1
ATOM 1284 C CA . THR A 1 179 ? -33.037 20.703 47.394 1.00 42.59 179 THR A CA 1
ATOM 1285 C C . THR A 1 179 ? -32.731 20.348 45.946 1.00 42.59 179 THR A C 1
ATOM 1287 O O . THR A 1 179 ? -33.023 19.259 45.469 1.00 42.59 179 THR A O 1
ATOM 1290 N N . GLY A 1 180 ? -32.196 21.314 45.201 1.00 37.16 180 GLY A N 1
ATOM 1291 C CA . GLY A 1 180 ? -31.751 21.108 43.828 1.00 37.16 180 GLY A CA 1
ATOM 1292 C C . GLY A 1 180 ? -30.391 20.420 43.797 1.00 37.16 180 GLY A C 1
ATOM 1293 O O . GLY A 1 180 ? -29.425 20.996 43.309 1.00 37.16 180 GLY A O 1
ATOM 1294 N N . GLN A 1 181 ? -30.292 19.194 44.319 1.00 46.22 181 GLN A N 1
ATOM 1295 C CA . GLN A 1 181 ? -29.306 18.272 43.756 1.00 46.22 181 GLN A CA 1
ATOM 1296 C C . GLN A 1 181 ? -29.640 18.161 42.262 1.00 46.22 181 GLN A C 1
ATOM 1298 O O . GLN A 1 181 ? -30.820 17.980 41.948 1.00 46.22 181 GLN A O 1
ATOM 1303 N N . PRO A 1 182 ? -28.676 18.304 41.332 1.00 48.81 182 PRO A N 1
ATOM 1304 C CA . PRO A 1 182 ? -28.963 18.065 39.927 1.00 48.81 182 PRO A CA 1
ATOM 1305 C C . PRO A 1 182 ? -29.490 16.636 39.829 1.00 48.81 182 PRO A C 1
ATOM 1307 O O . PRO A 1 182 ? -28.770 15.679 40.128 1.00 48.81 182 PRO A O 1
ATOM 1310 N N . ALA A 1 183 ? -30.781 16.507 39.522 1.00 55.84 183 ALA A N 1
ATOM 1311 C CA . ALA A 1 183 ? -31.420 15.223 39.335 1.00 55.84 183 ALA A CA 1
ATOM 1312 C C . ALA A 1 183 ? -30.677 14.557 38.184 1.00 55.84 183 ALA A C 1
ATOM 1314 O O . ALA A 1 183 ? -30.828 14.964 37.038 1.00 55.84 183 ALA A O 1
ATOM 1315 N N . THR A 1 184 ? -29.807 13.602 38.510 1.00 62.44 184 THR A N 1
ATOM 1316 C CA . THR A 1 184 ? -29.023 12.888 37.511 1.00 62.44 184 THR A CA 1
ATOM 1317 C C . THR A 1 184 ? -30.009 12.222 36.572 1.00 62.44 184 THR A C 1
ATOM 1319 O O . THR A 1 184 ? -30.770 11.350 36.995 1.00 62.44 184 THR A O 1
ATOM 1322 N N . THR A 1 185 ? -30.063 12.687 35.329 1.00 81.12 185 THR A N 1
ATOM 1323 C CA . THR A 1 185 ? -31.087 12.224 34.396 1.00 81.12 185 THR A CA 1
ATOM 1324 C C . THR A 1 185 ? -30.608 10.984 33.655 1.00 81.12 185 THR A C 1
ATOM 1326 O O . THR A 1 185 ? -29.416 10.759 33.442 1.00 81.12 185 THR A O 1
ATOM 1329 N N . LEU A 1 186 ? -31.562 10.169 33.216 1.00 81.25 186 LEU A N 1
ATOM 1330 C CA . LEU A 1 186 ? -31.283 9.006 32.379 1.00 81.25 186 LEU A CA 1
ATOM 1331 C C . LEU A 1 186 ? -30.621 9.408 31.038 1.00 81.25 186 LEU A C 1
ATOM 1333 O O . LEU A 1 186 ? -29.840 8.641 30.477 1.00 81.25 186 LEU A O 1
ATOM 1337 N N . ALA A 1 187 ? -30.878 10.633 30.563 1.00 83.25 187 ALA A N 1
ATOM 1338 C CA . ALA A 1 187 ? -30.217 11.222 29.399 1.00 83.25 187 ALA A CA 1
ATOM 1339 C C . ALA A 1 187 ? -28.727 11.503 29.661 1.00 83.25 187 ALA A C 1
ATOM 1341 O O . ALA A 1 187 ? -27.887 11.082 28.875 1.00 83.25 187 ALA A O 1
ATOM 1342 N N . GLU A 1 188 ? -28.379 12.098 30.806 1.00 86.25 188 GLU A N 1
ATOM 1343 C CA . GLU A 1 188 ? -26.975 12.316 31.192 1.00 86.25 188 GLU A CA 1
ATOM 1344 C C . GLU A 1 188 ? -26.198 10.998 31.327 1.00 86.25 188 GLU A C 1
ATOM 1346 O O . GLU A 1 188 ? -25.023 10.913 30.964 1.00 86.25 188 GLU A O 1
ATOM 1351 N N . ALA A 1 189 ? -26.852 9.953 31.843 1.00 86.62 189 ALA A N 1
ATOM 1352 C CA . ALA A 1 189 ? -26.271 8.618 31.951 1.00 86.62 189 ALA A CA 1
ATOM 1353 C C . ALA A 1 189 ? -26.017 7.984 30.567 1.00 86.62 189 ALA A C 1
ATOM 1355 O O . ALA A 1 189 ? -24.975 7.356 30.357 1.00 86.62 189 ALA A O 1
ATOM 1356 N N . LYS A 1 190 ? -26.928 8.191 29.604 1.00 87.31 190 LYS A N 1
ATOM 1357 C CA . LYS A 1 190 ? -26.727 7.798 28.202 1.00 87.31 190 LYS A CA 1
ATOM 1358 C C . LYS A 1 190 ? -25.565 8.563 27.566 1.00 87.31 190 LYS A C 1
ATOM 1360 O O . LYS A 1 190 ? -24.692 7.936 26.971 1.00 87.31 190 LYS A O 1
ATOM 1365 N N . ASP A 1 191 ? -25.518 9.880 27.740 1.00 89.75 191 ASP A N 1
ATOM 1366 C CA . ASP A 1 191 ? -24.467 10.726 27.170 1.00 89.75 191 ASP A CA 1
ATOM 1367 C C . ASP A 1 191 ? -23.082 10.346 27.703 1.00 89.75 191 ASP A C 1
ATOM 1369 O O . ASP A 1 191 ? -22.101 10.333 26.956 1.00 89.75 191 ASP A O 1
ATOM 1373 N N . TYR A 1 192 ? -22.982 9.981 28.986 1.00 90.88 192 TYR A N 1
ATOM 1374 C CA . TYR A 1 192 ? -21.748 9.450 29.564 1.00 90.88 192 TYR A CA 1
ATOM 1375 C C . TYR A 1 192 ? -21.269 8.187 28.834 1.00 90.88 192 TYR A C 1
ATOM 1377 O O . TYR A 1 192 ? -20.092 8.100 28.474 1.00 90.88 192 TYR A O 1
ATOM 1385 N N . LEU A 1 193 ? -22.170 7.231 28.581 1.00 90.31 193 LEU A N 1
ATOM 1386 C CA . LEU A 1 193 ? -21.834 6.004 27.861 1.00 90.31 193 LEU A CA 1
ATOM 1387 C C . LEU A 1 193 ? -21.465 6.289 26.402 1.00 90.31 193 LEU A C 1
ATOM 1389 O O . LEU A 1 193 ? -20.435 5.804 25.945 1.00 90.31 193 LEU A O 1
ATOM 1393 N N . ASP A 1 194 ? -22.227 7.119 25.689 1.00 90.75 194 ASP A N 1
ATOM 1394 C CA . ASP A 1 194 ? -21.938 7.466 24.290 1.00 90.75 194 ASP A CA 1
ATOM 1395 C C . ASP A 1 194 ? -20.594 8.203 24.139 1.00 90.75 194 ASP A C 1
ATOM 1397 O O . ASP A 1 194 ? -19.847 7.991 23.179 1.00 90.75 194 ASP A O 1
ATOM 1401 N N . ASN A 1 195 ? -20.248 9.068 25.096 1.00 91.19 195 ASN A N 1
ATOM 1402 C CA . ASN A 1 195 ? -18.941 9.723 25.147 1.00 91.19 195 ASN A CA 1
ATOM 1403 C C . ASN A 1 195 ? -17.821 8.728 25.460 1.00 91.19 195 ASN A C 1
ATOM 1405 O O . ASN A 1 195 ? -16.776 8.752 24.806 1.00 91.19 195 ASN A O 1
ATOM 1409 N N . GLY A 1 196 ? -18.041 7.835 26.425 1.00 91.00 196 GLY A N 1
ATOM 1410 C CA . GLY A 1 196 ? -17.086 6.797 26.800 1.00 91.00 196 GLY A CA 1
ATOM 1411 C C . GLY A 1 196 ? -16.803 5.813 25.667 1.00 91.00 196 GLY A C 1
ATOM 1412 O O . GLY A 1 196 ? -15.643 5.500 25.407 1.00 91.00 196 GLY A O 1
ATOM 1413 N N . LEU A 1 197 ? -17.838 5.391 24.936 1.00 91.12 197 LEU A N 1
ATOM 1414 C CA . LEU A 1 197 ? -17.715 4.523 23.766 1.00 91.12 197 LEU A CA 1
ATOM 1415 C C . LEU A 1 197 ? -16.872 5.174 22.667 1.00 91.12 197 LEU A C 1
ATOM 1417 O O . LEU A 1 197 ? -15.960 4.538 22.136 1.00 91.12 197 LEU A O 1
ATOM 1421 N N . ARG A 1 198 ? -17.108 6.461 22.379 1.00 89.75 198 ARG A N 1
ATOM 1422 C CA . ARG A 1 198 ? -16.305 7.226 21.412 1.00 89.75 198 ARG A CA 1
ATOM 1423 C C . ARG A 1 198 ? -14.852 7.379 21.857 1.00 89.75 198 ARG A C 1
ATOM 1425 O O . ARG A 1 198 ? -13.946 7.143 21.060 1.00 89.75 198 ARG A O 1
ATOM 1432 N N . ALA A 1 199 ? -14.618 7.730 23.121 1.00 88.75 199 ALA A N 1
ATOM 1433 C CA . ALA A 1 199 ? -13.269 7.881 23.667 1.00 88.75 199 ALA A CA 1
ATOM 1434 C C . ALA A 1 199 ? -12.481 6.558 23.651 1.00 88.75 199 ALA A C 1
ATOM 1436 O O . ALA A 1 199 ? -11.288 6.553 23.349 1.00 88.75 199 ALA A O 1
ATOM 1437 N N . ALA A 1 200 ? -13.159 5.437 23.910 1.00 85.81 200 ALA A N 1
ATOM 1438 C CA . ALA A 1 200 ? -12.593 4.090 23.870 1.00 85.81 200 ALA A CA 1
ATOM 1439 C C . ALA A 1 200 ? -12.542 3.473 22.458 1.00 85.81 200 ALA A C 1
ATOM 1441 O O . ALA A 1 200 ? -12.099 2.341 22.307 1.00 85.81 200 ALA A O 1
ATOM 1442 N N . ARG A 1 201 ? -12.990 4.186 21.412 1.00 86.25 201 ARG A N 1
ATOM 1443 C CA . ARG A 1 201 ? -13.108 3.668 20.033 1.00 86.25 201 ARG A CA 1
ATOM 1444 C C . ARG A 1 201 ? -13.953 2.386 19.911 1.00 86.25 201 ARG A C 1
ATOM 1446 O O . ARG A 1 201 ? -13.773 1.605 18.979 1.00 86.25 201 ARG A O 1
ATOM 1453 N N . LEU A 1 202 ? -14.915 2.185 20.810 1.00 85.25 202 LEU A N 1
ATOM 1454 C CA . LEU A 1 202 ? -15.846 1.053 20.820 1.00 85.25 202 LEU A CA 1
ATOM 1455 C C . LEU A 1 202 ? -17.037 1.315 19.879 1.00 85.25 202 LEU A C 1
ATOM 1457 O O . LEU A 1 202 ? -18.195 1.310 20.288 1.00 85.25 202 LEU A O 1
ATOM 1461 N N . ASN A 1 203 ? -16.749 1.565 18.600 1.00 81.12 203 ASN A N 1
ATOM 1462 C CA . ASN A 1 203 ? -17.738 2.035 17.617 1.00 81.12 203 ASN A CA 1
ATOM 1463 C C . ASN A 1 203 ? -18.814 0.992 17.256 1.00 81.12 203 ASN A C 1
ATOM 1465 O O . ASN A 1 203 ? -19.849 1.347 16.702 1.00 81.12 203 ASN A O 1
ATOM 1469 N N . GLY A 1 204 ? -18.569 -0.289 17.546 1.00 76.25 204 GLY A N 1
ATOM 1470 C CA . GLY A 1 204 ? -19.506 -1.386 17.285 1.00 76.25 204 GLY A CA 1
ATOM 1471 C C . GLY A 1 204 ? -20.568 -1.590 18.370 1.00 76.25 204 GLY A C 1
ATOM 1472 O O . GLY A 1 204 ? -21.338 -2.542 18.280 1.00 76.25 204 GLY A O 1
ATOM 1473 N N . ILE A 1 205 ? -20.606 -0.733 19.397 1.00 84.19 205 ILE A N 1
ATOM 1474 C CA . ILE A 1 205 ? -21.573 -0.787 20.499 1.00 84.19 205 ILE A CA 1
ATOM 1475 C C . ILE A 1 205 ? -22.508 0.418 20.397 1.00 84.19 205 ILE A C 1
ATOM 1477 O O . ILE A 1 205 ? -22.060 1.555 20.291 1.00 84.19 205 ILE A O 1
ATOM 1481 N N . THR A 1 206 ? -23.815 0.177 20.475 1.00 83.62 206 THR A N 1
ATOM 1482 C CA . THR A 1 206 ? -24.847 1.221 20.525 1.00 83.62 206 THR A CA 1
ATOM 1483 C C . THR A 1 206 ? -25.589 1.160 21.852 1.00 83.62 206 THR A C 1
ATOM 1485 O O . THR A 1 206 ? -25.944 0.076 22.317 1.00 83.62 206 THR A O 1
ATOM 1488 N N . VAL A 1 207 ? -25.864 2.324 22.445 1.00 86.50 207 VAL A N 1
ATOM 1489 C CA . VAL A 1 207 ? -26.647 2.438 23.681 1.00 86.50 207 VAL A CA 1
ATOM 1490 C C . VAL A 1 207 ? -28.027 2.988 23.370 1.00 86.50 207 VAL A C 1
ATOM 1492 O O . VAL A 1 207 ? -28.166 4.103 22.858 1.00 86.50 207 VAL A O 1
ATOM 1495 N N . GLN A 1 208 ? -29.055 2.218 23.707 1.00 83.56 208 GLN A N 1
ATOM 1496 C CA . GLN A 1 208 ? -30.453 2.594 23.531 1.00 83.56 208 GLN A CA 1
ATOM 1497 C C . GLN A 1 208 ? -31.152 2.740 24.878 1.00 83.56 208 GLN A C 1
ATOM 1499 O O . GLN A 1 208 ? -30.813 2.070 25.853 1.00 83.56 208 GLN A O 1
ATOM 1504 N N . LEU A 1 209 ? -32.148 3.623 24.906 1.00 83.62 209 LEU A N 1
ATOM 1505 C CA . LEU A 1 209 ? -33.057 3.763 26.030 1.00 83.62 209 LEU A CA 1
ATOM 1506 C C . LEU A 1 209 ? -34.294 2.921 25.754 1.00 83.62 209 LEU A C 1
ATOM 1508 O O . LEU A 1 209 ? -35.036 3.209 24.816 1.00 83.62 209 LEU A O 1
ATOM 1512 N N . LYS A 1 210 ? -34.512 1.880 26.552 1.00 76.44 210 LYS A N 1
ATOM 1513 C CA . LYS A 1 210 ? -35.678 1.010 26.407 1.00 76.44 210 LYS A CA 1
ATOM 1514 C C . LYS A 1 210 ? -36.296 0.778 27.775 1.00 76.44 210 LYS A C 1
ATOM 1516 O O . LYS A 1 210 ? -35.598 0.384 28.700 1.00 76.44 210 LYS A O 1
ATOM 1521 N N . GLU A 1 211 ? -37.589 1.077 27.905 1.00 70.62 211 GLU A N 1
ATOM 1522 C CA . GLU A 1 211 ? -38.371 0.815 29.128 1.00 70.62 211 GLU A CA 1
ATOM 1523 C C . GLU A 1 211 ? -37.750 1.415 30.411 1.00 70.62 211 GLU A C 1
ATOM 1525 O O . GLU A 1 211 ? -37.808 0.831 31.488 1.00 70.62 211 GLU A O 1
ATOM 1530 N N . GLY A 1 212 ? -37.126 2.596 30.304 1.00 73.12 212 GLY A N 1
ATOM 1531 C CA . GLY A 1 212 ? -36.474 3.266 31.439 1.00 73.12 212 GLY A CA 1
ATOM 1532 C C . GLY A 1 212 ? -35.114 2.676 31.838 1.00 73.12 212 GLY A C 1
ATOM 1533 O O . GLY A 1 212 ? -34.554 3.079 32.854 1.00 73.12 212 GLY A O 1
ATOM 1534 N N . GLN A 1 213 ? -34.567 1.758 31.040 1.00 78.88 213 GLN A N 1
ATOM 1535 C CA . GLN A 1 213 ? -33.251 1.152 31.234 1.00 78.88 213 GLN A CA 1
ATOM 1536 C C . GLN A 1 213 ? -32.303 1.505 30.084 1.00 78.88 213 GLN A C 1
ATOM 1538 O O . GLN A 1 213 ? -32.727 1.806 28.962 1.00 78.88 213 GLN A O 1
ATOM 1543 N N . LEU A 1 214 ? -31.001 1.464 30.371 1.00 83.56 214 LEU A N 1
ATOM 1544 C CA . LEU A 1 214 ? -29.955 1.616 29.365 1.00 83.56 214 LEU A CA 1
ATOM 1545 C C . LEU A 1 214 ? -29.579 0.238 28.841 1.00 83.56 214 LEU A C 1
ATOM 1547 O O . LEU A 1 214 ? -29.202 -0.636 29.616 1.00 83.56 214 LEU A O 1
ATOM 1551 N N . GLN A 1 215 ? -29.660 0.045 27.529 1.00 84.81 215 GLN A N 1
ATOM 1552 C CA . GLN A 1 215 ? -29.278 -1.205 26.888 1.00 84.81 215 GLN A CA 1
ATOM 1553 C C . GLN A 1 215 ? -28.110 -0.958 25.938 1.00 84.81 215 GLN A C 1
ATOM 1555 O O . GLN A 1 215 ? -28.258 -0.243 24.948 1.00 84.81 215 GLN A O 1
ATOM 1560 N N . ALA A 1 216 ? -26.956 -1.553 26.235 1.00 82.81 216 ALA A N 1
ATOM 1561 C CA . ALA A 1 216 ? -25.802 -1.554 25.343 1.00 82.81 216 ALA A CA 1
ATOM 1562 C C . ALA A 1 216 ? -25.817 -2.831 24.505 1.00 82.81 216 ALA A C 1
ATOM 1564 O O . ALA A 1 216 ? -25.852 -3.932 25.055 1.00 82.81 216 ALA A O 1
ATOM 1565 N N . GLN A 1 217 ? -25.798 -2.687 23.184 1.00 78.00 217 GLN A N 1
ATOM 1566 C CA . GLN A 1 217 ? -25.856 -3.805 22.247 1.00 78.00 217 GLN A CA 1
ATOM 1567 C C . GLN A 1 217 ? -24.777 -3.670 21.185 1.00 78.00 217 GLN A C 1
ATOM 1569 O O . GLN A 1 217 ? -24.499 -2.564 20.722 1.00 78.00 217 GLN A O 1
ATOM 1574 N N . GLY A 1 218 ? -24.210 -4.799 20.775 1.00 79.69 218 GLY A N 1
ATOM 1575 C CA . GLY A 1 218 ? -23.312 -4.862 19.631 1.00 79.69 218 GLY A CA 1
ATOM 1576 C C . GLY A 1 218 ? -22.098 -5.734 19.885 1.00 79.69 218 GLY A C 1
ATOM 1577 O O . GLY A 1 218 ? -22.087 -6.587 20.771 1.00 79.69 218 GLY A O 1
ATOM 1578 N N . SER A 1 219 ? -21.059 -5.522 19.094 1.00 75.06 219 SER A N 1
ATOM 1579 C CA . SER A 1 219 ? -19.857 -6.341 19.163 1.00 75.06 219 SER A CA 1
ATOM 1580 C C . SER A 1 219 ? -18.607 -5.501 18.994 1.00 75.06 219 SER A C 1
ATOM 1582 O O . SER A 1 219 ? -18.597 -4.543 18.223 1.00 75.06 219 SER A O 1
ATOM 1584 N N . PHE A 1 220 ? -17.539 -5.878 19.685 1.00 79.56 220 PHE A N 1
ATOM 1585 C CA . PHE A 1 220 ? -16.259 -5.178 19.629 1.00 79.56 220 PHE A CA 1
ATOM 1586 C C . PHE A 1 220 ? -15.094 -6.171 19.627 1.00 79.56 220 PHE A C 1
ATOM 1588 O O . PHE A 1 220 ? -15.258 -7.330 20.002 1.00 79.56 220 PHE A O 1
ATOM 1595 N N . ASP A 1 221 ? -13.922 -5.703 19.210 1.00 79.38 221 ASP A N 1
ATOM 1596 C CA . ASP A 1 221 ? -12.697 -6.498 19.171 1.00 79.38 221 ASP A CA 1
ATOM 1597 C C . ASP A 1 221 ? -12.234 -6.885 20.589 1.00 79.38 221 ASP A C 1
ATOM 1599 O O . ASP A 1 221 ? -12.133 -6.036 21.478 1.00 79.38 221 ASP A O 1
ATOM 1603 N N . ALA A 1 222 ? -11.905 -8.156 20.815 1.00 77.69 222 ALA A N 1
ATOM 1604 C CA . ALA A 1 222 ? -11.473 -8.687 22.104 1.00 77.69 222 ALA A CA 1
ATOM 1605 C C . ALA A 1 222 ? -10.282 -7.931 22.725 1.00 77.69 222 ALA A C 1
ATOM 1607 O O . ALA A 1 222 ? -10.179 -7.865 23.953 1.00 77.69 222 ALA A O 1
ATOM 1608 N N . THR A 1 223 ? -9.427 -7.297 21.918 1.00 79.56 223 THR A N 1
ATOM 1609 C CA . THR A 1 223 ? -8.327 -6.433 22.386 1.00 79.56 223 THR A CA 1
ATOM 1610 C C . THR A 1 223 ? -8.814 -5.207 23.168 1.00 79.56 223 THR A C 1
ATOM 1612 O O . THR A 1 223 ? -8.123 -4.740 24.074 1.00 79.56 223 THR A O 1
ATOM 1615 N N . LEU A 1 224 ? -10.027 -4.718 22.888 1.00 83.12 224 LEU A N 1
ATOM 1616 C CA . LEU A 1 224 ? -10.642 -3.561 23.550 1.00 83.12 224 LEU A CA 1
ATOM 1617 C C . LEU A 1 224 ? -11.454 -3.951 24.796 1.00 83.12 224 LEU A C 1
ATOM 1619 O O . LEU A 1 224 ? -11.997 -3.088 25.489 1.00 83.12 224 LEU A O 1
ATOM 1623 N N . LYS A 1 225 ? 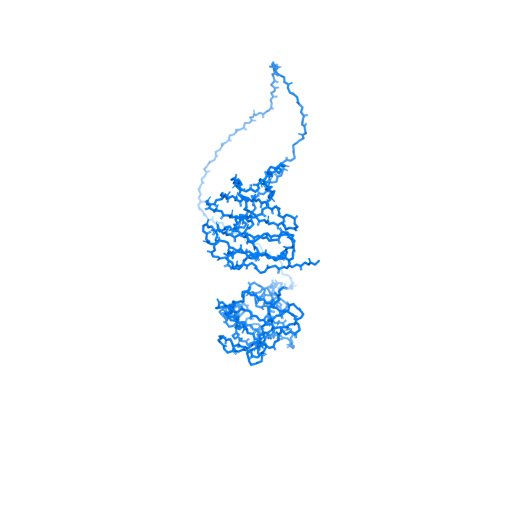-11.497 -5.242 25.152 1.00 85.19 225 LYS A N 1
ATOM 1624 C CA . LYS A 1 225 ? -12.188 -5.743 26.352 1.00 85.19 225 LYS A CA 1
ATOM 1625 C C . LYS A 1 225 ? -11.797 -5.012 27.646 1.00 85.19 225 LYS A C 1
ATOM 1627 O O . LYS A 1 225 ? -12.706 -4.694 28.414 1.00 85.19 225 LYS A O 1
ATOM 1632 N N . PRO A 1 226 ? -10.516 -4.679 27.911 1.00 88.50 226 PRO A N 1
ATOM 1633 C CA . PRO A 1 226 ? -10.156 -3.917 29.107 1.00 88.50 226 PRO A CA 1
ATOM 1634 C C . PRO A 1 226 ? -10.803 -2.525 29.155 1.00 88.50 226 PRO A C 1
ATOM 1636 O O . PRO A 1 226 ? -11.159 -2.049 30.231 1.00 88.50 226 PRO A O 1
ATOM 1639 N N . GLN A 1 227 ? -10.991 -1.884 27.998 1.00 89.19 227 GLN A N 1
ATOM 1640 C CA . GLN A 1 227 ? -11.584 -0.549 27.897 1.00 89.19 227 GLN A CA 1
ATOM 1641 C C . GLN A 1 227 ? -13.095 -0.596 28.136 1.00 89.19 227 GLN A C 1
ATOM 1643 O O . GLN A 1 227 ? -13.618 0.241 28.869 1.00 89.19 227 GLN A O 1
ATOM 1648 N N . TRP A 1 228 ? -13.778 -1.612 27.596 1.00 88.62 228 TRP A N 1
ATOM 1649 C CA . TRP A 1 228 ? -15.190 -1.868 27.898 1.00 88.62 228 TRP A CA 1
ATOM 1650 C C . TRP A 1 228 ? -15.413 -2.098 29.401 1.00 88.62 228 TRP A C 1
ATOM 1652 O O . TRP A 1 228 ? -16.266 -1.450 30.003 1.00 88.62 228 TRP A O 1
ATOM 1662 N N . ILE A 1 229 ? -14.589 -2.943 30.033 1.00 89.12 229 ILE A N 1
ATOM 1663 C CA . ILE A 1 229 ? -14.667 -3.208 31.481 1.00 89.12 229 ILE A CA 1
ATOM 1664 C C . ILE A 1 229 ? -14.438 -1.924 32.293 1.00 89.12 229 ILE A C 1
ATOM 1666 O O . ILE A 1 229 ? -15.148 -1.671 33.268 1.00 89.12 229 ILE A O 1
ATOM 1670 N N . ALA A 1 230 ? -13.463 -1.097 31.905 1.00 90.38 230 ALA A N 1
ATOM 1671 C CA . ALA A 1 230 ? -13.194 0.171 32.578 1.00 90.38 230 ALA A CA 1
ATOM 1672 C C . ALA A 1 230 ? -14.370 1.156 32.453 1.00 90.38 230 ALA A C 1
ATOM 1674 O O . ALA A 1 230 ? -14.729 1.801 33.441 1.00 90.38 230 ALA A O 1
ATOM 1675 N N . LEU A 1 231 ? -14.993 1.236 31.272 1.00 90.06 231 LEU A N 1
ATOM 1676 C CA . LEU A 1 231 ? -16.166 2.075 31.032 1.00 90.06 231 LEU A CA 1
ATOM 1677 C C . LEU A 1 231 ? -17.367 1.616 31.865 1.00 90.06 231 LEU A C 1
ATOM 1679 O O . LEU A 1 231 ? -18.003 2.440 32.522 1.00 90.06 231 LEU A O 1
ATOM 1683 N N . GLN A 1 232 ? -17.632 0.309 31.901 1.00 87.50 232 GLN A N 1
ATOM 1684 C CA . GLN A 1 232 ? -18.696 -0.262 32.723 1.00 87.50 232 GLN A CA 1
ATOM 1685 C C . GLN A 1 232 ? -18.468 0.035 34.210 1.00 87.50 232 GLN A C 1
ATOM 1687 O O . GLN A 1 232 ? -19.360 0.536 34.885 1.00 87.50 232 GLN A O 1
ATOM 1692 N N . LYS A 1 233 ? -17.245 -0.170 34.715 1.00 89.06 233 LYS A N 1
ATOM 1693 C CA . LYS A 1 233 ? -16.905 0.141 36.111 1.00 89.06 233 LYS A CA 1
ATOM 1694 C C . LYS A 1 233 ? -17.098 1.628 36.440 1.00 89.06 233 LYS A C 1
ATOM 1696 O O . LYS A 1 233 ? -17.542 1.966 37.538 1.00 89.06 233 LYS A O 1
ATOM 1701 N N . GLY A 1 234 ? -16.759 2.516 35.504 1.00 88.94 234 GLY A N 1
ATOM 1702 C CA . GLY A 1 234 ? -16.994 3.955 35.632 1.00 88.94 234 GLY A CA 1
ATOM 1703 C C . GLY A 1 234 ? -18.483 4.303 35.686 1.00 88.94 234 GLY A C 1
ATOM 1704 O O . GLY A 1 234 ? -18.895 5.106 36.526 1.00 88.94 234 GLY A O 1
ATOM 1705 N N . PHE A 1 235 ? -19.289 3.647 34.847 1.00 89.38 235 PHE A N 1
ATOM 1706 C CA . PHE A 1 235 ? -20.741 3.783 34.853 1.00 89.38 235 PHE A CA 1
ATOM 1707 C C . PHE A 1 235 ? -21.352 3.290 36.168 1.00 89.38 235 PHE A C 1
ATOM 1709 O O . PHE A 1 235 ? -22.066 4.045 36.822 1.00 89.38 235 PHE A O 1
ATOM 1716 N N . ASP A 1 236 ? -21.023 2.075 36.605 1.00 88.81 236 ASP A N 1
ATOM 1717 C CA . ASP A 1 236 ? -21.591 1.464 37.812 1.00 88.81 236 ASP A CA 1
ATOM 1718 C C . ASP A 1 236 ? -21.288 2.295 39.068 1.00 88.81 236 ASP A C 1
ATOM 1720 O O . ASP A 1 236 ? -22.158 2.492 39.916 1.00 88.81 236 ASP A O 1
ATOM 1724 N N . SER A 1 237 ? -20.080 2.863 39.157 1.00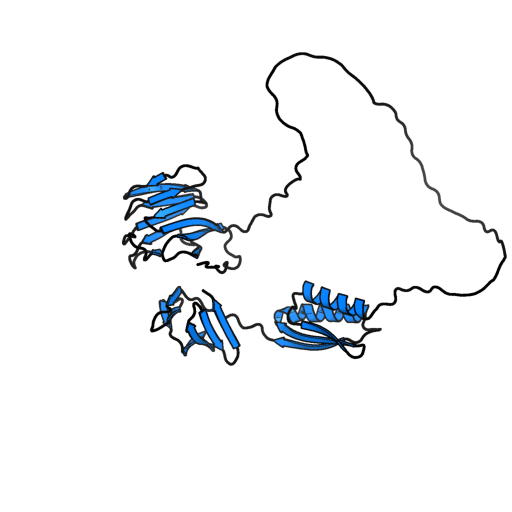 88.44 237 SER A N 1
ATOM 1725 C CA . SER A 1 237 ? -19.674 3.737 40.266 1.00 88.44 237 SER A CA 1
ATOM 1726 C C . SER A 1 237 ? -20.496 5.032 40.340 1.00 88.44 237 SER A C 1
ATOM 1728 O O . SER A 1 237 ? -20.838 5.496 41.429 1.00 88.44 237 SER A O 1
ATOM 1730 N N . ARG A 1 238 ? -20.826 5.626 39.184 1.00 87.81 238 ARG A N 1
ATOM 1731 C CA . ARG A 1 238 ? -21.482 6.941 39.105 1.00 87.81 238 ARG A CA 1
ATOM 1732 C C . ARG A 1 238 ? -23.006 6.863 39.011 1.00 87.81 238 ARG A C 1
ATOM 1734 O O . ARG A 1 238 ? -23.689 7.717 39.567 1.00 87.81 238 ARG A O 1
ATOM 1741 N N . TYR A 1 239 ? -23.524 5.856 38.319 1.00 87.75 239 TYR A N 1
ATOM 1742 C CA . TYR A 1 239 ? -24.930 5.735 37.930 1.00 87.75 239 TYR A CA 1
ATOM 1743 C C . TYR A 1 239 ? -25.573 4.418 38.378 1.00 87.75 239 TYR A C 1
ATOM 1745 O O . TYR A 1 239 ? -26.799 4.353 38.443 1.00 87.75 239 TYR A O 1
ATOM 1753 N N . GLY A 1 240 ? -24.790 3.401 38.761 1.00 82.44 240 GLY A N 1
ATOM 1754 C CA . GLY A 1 240 ? -25.285 2.053 39.087 1.00 82.44 240 GLY A CA 1
ATOM 1755 C C . GLY A 1 240 ? -26.207 1.961 40.310 1.00 82.44 240 GLY A C 1
ATOM 1756 O O . GLY A 1 240 ? -26.815 0.922 40.546 1.00 82.44 240 GLY A O 1
ATOM 1757 N N . ARG A 1 241 ? -26.346 3.046 41.088 1.00 82.94 241 ARG A N 1
ATOM 1758 C CA . ARG A 1 241 ? -27.325 3.157 42.189 1.00 82.94 241 ARG A CA 1
ATOM 1759 C C . ARG A 1 241 ? -28.725 3.553 41.717 1.00 82.94 241 ARG A C 1
ATOM 1761 O O . ARG A 1 241 ? -29.687 3.288 42.429 1.00 82.94 241 ARG A O 1
ATOM 1768 N N . THR A 1 242 ? -28.819 4.208 40.561 1.00 80.25 242 THR A N 1
ATOM 1769 C CA . THR A 1 242 ? -30.054 4.827 40.051 1.00 80.25 242 THR A CA 1
ATOM 1770 C C . THR A 1 242 ? -30.502 4.187 38.741 1.00 80.25 242 THR A C 1
ATOM 1772 O O . THR A 1 242 ? -31.698 4.072 38.491 1.00 80.25 242 THR A O 1
ATOM 1775 N N . PHE A 1 243 ? -29.556 3.748 37.910 1.00 83.38 243 PHE A N 1
ATOM 1776 C CA . PHE A 1 243 ? -29.814 3.224 36.575 1.00 83.38 243 PHE A CA 1
ATOM 1777 C C . PHE A 1 243 ? -29.126 1.878 36.377 1.00 83.38 243 PHE A C 1
ATOM 1779 O O . PHE A 1 243 ? -27.975 1.689 36.766 1.00 83.38 243 PHE A O 1
ATOM 1786 N N . VAL A 1 244 ? -29.831 0.955 35.723 1.00 82.00 244 VAL A N 1
ATOM 1787 C CA . VAL A 1 244 ? -29.303 -0.362 35.356 1.00 82.00 244 VAL A CA 1
ATOM 1788 C C .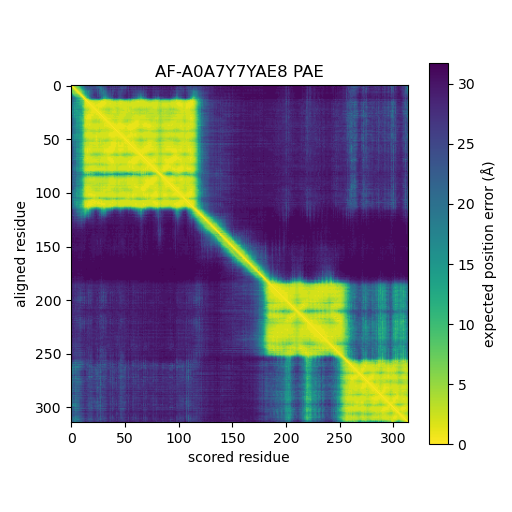 VAL A 1 244 ? -28.872 -0.337 33.892 1.00 82.00 244 VAL A C 1
ATOM 1790 O O . VAL A 1 244 ? -29.639 0.084 33.021 1.00 82.00 244 VAL A O 1
ATOM 1793 N N . LEU A 1 245 ? -27.648 -0.803 33.633 1.00 83.12 245 LEU A N 1
ATOM 1794 C CA . LEU A 1 245 ? -27.126 -1.050 32.293 1.00 83.12 245 LEU A CA 1
ATOM 1795 C C . LEU A 1 245 ? -27.286 -2.533 31.948 1.00 83.12 245 LEU A C 1
ATOM 1797 O O . LEU A 1 245 ? -26.615 -3.393 32.517 1.00 83.12 245 LEU A O 1
ATOM 1801 N N . HIS A 1 246 ? -28.1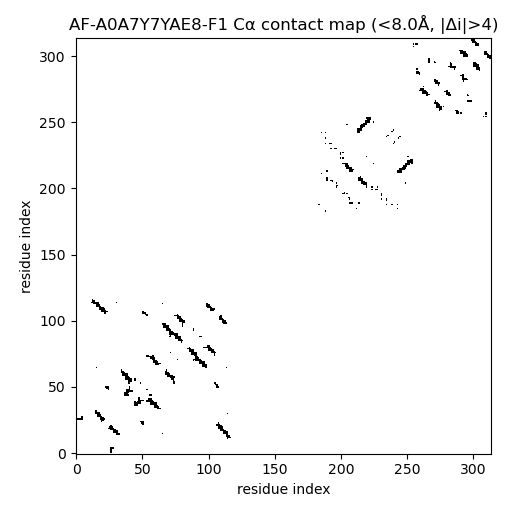53 -2.834 30.988 1.00 80.12 246 HIS A N 1
ATOM 1802 C CA . HIS A 1 246 ? -28.269 -4.167 30.420 1.00 80.12 246 HIS A CA 1
ATOM 1803 C C . HIS A 1 246 ? -27.287 -4.319 29.255 1.00 80.12 246 HIS A C 1
ATOM 1805 O O . HIS A 1 246 ? -27.400 -3.641 28.232 1.00 80.12 246 HIS A O 1
ATOM 1811 N N . GLN A 1 247 ? -26.313 -5.211 29.413 1.00 77.81 247 GLN A N 1
ATOM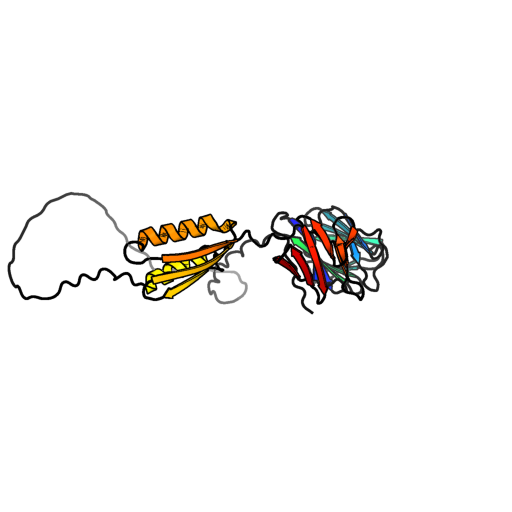 1812 C CA . GLN A 1 247 ? -25.302 -5.485 28.398 1.00 77.81 247 GLN A CA 1
ATOM 1813 C C . GLN A 1 247 ? -25.695 -6.692 27.547 1.00 77.81 247 GLN A C 1
ATOM 1815 O O . GLN A 1 247 ? -25.881 -7.794 28.051 1.00 77.81 247 GLN A O 1
ATOM 1820 N N . ASN A 1 248 ? -25.769 -6.482 26.241 1.00 75.38 248 ASN A N 1
ATOM 1821 C CA . ASN A 1 248 ? -25.807 -7.536 25.241 1.00 75.38 248 ASN A CA 1
ATOM 1822 C C . ASN A 1 248 ? -24.677 -7.280 24.241 1.00 75.38 248 ASN A C 1
ATOM 1824 O O . ASN A 1 248 ? -24.899 -6.954 23.073 1.00 75.38 248 ASN A O 1
ATOM 1828 N N . VAL A 1 249 ? -23.453 -7.303 24.771 1.00 80.50 249 VAL A N 1
ATOM 1829 C CA . VAL A 1 249 ? -22.246 -6.957 24.029 1.00 80.50 249 VAL A CA 1
ATOM 1830 C C . VAL A 1 249 ? -21.314 -8.159 23.980 1.00 80.50 249 VAL A C 1
ATOM 1832 O O . VAL A 1 249 ? -20.944 -8.702 25.020 1.00 80.50 249 VAL A O 1
ATOM 1835 N N . SER A 1 250 ? -20.910 -8.558 22.777 1.00 70.19 250 SER A N 1
ATOM 1836 C CA . SER A 1 250 ? -20.006 -9.688 22.562 1.00 70.19 250 SER A CA 1
ATOM 1837 C C . SER A 1 250 ? -18.631 -9.233 22.076 1.00 70.19 250 SER A C 1
ATOM 1839 O O . SER A 1 250 ? -18.515 -8.470 21.113 1.00 70.19 250 SER A O 1
ATOM 1841 N N . ALA A 1 251 ? -17.578 -9.748 22.709 1.00 74.69 251 ALA A N 1
ATOM 1842 C CA . ALA A 1 251 ? -16.225 -9.622 22.186 1.00 74.69 251 ALA A CA 1
ATOM 1843 C C . ALA A 1 251 ? -16.023 -10.648 21.062 1.00 74.69 251 ALA A C 1
ATOM 1845 O O . ALA A 1 251 ? -16.218 -11.841 21.295 1.00 74.69 251 ALA A O 1
ATOM 1846 N N . HIS A 1 252 ? -15.635 -10.196 19.873 1.00 65.38 252 HIS A N 1
ATOM 1847 C CA . HIS A 1 252 ? -15.134 -11.065 18.810 1.00 65.38 252 HIS A CA 1
ATOM 1848 C C . HIS A 1 252 ? -13.616 -10.930 18.754 1.00 65.38 252 HIS A C 1
ATOM 1850 O O . HIS A 1 252 ? -13.084 -9.845 18.984 1.00 65.38 252 HIS A O 1
ATOM 1856 N N . GLU A 1 253 ? -12.898 -12.014 18.472 1.00 62.47 253 GLU A N 1
ATOM 1857 C CA . GLU A 1 253 ? -11.513 -11.856 18.034 1.00 62.47 253 GLU A CA 1
ATOM 1858 C C . GLU A 1 253 ? -11.561 -10.995 16.771 1.00 62.47 253 GLU A C 1
ATOM 1860 O O . GLU A 1 253 ? -12.342 -11.289 15.864 1.00 62.47 253 GLU A O 1
ATOM 1865 N N . GLY A 1 254 ? -10.847 -9.863 16.773 1.00 56.78 254 GLY A N 1
ATOM 1866 C CA . GLY A 1 254 ? -10.817 -8.963 15.626 1.00 56.78 254 GLY A CA 1
ATOM 1867 C C . GLY A 1 254 ? -10.596 -9.751 14.351 1.00 56.78 254 GLY A C 1
ATOM 1868 O O . GLY A 1 254 ? -9.834 -10.720 14.382 1.00 56.78 254 GLY A O 1
ATOM 1869 N N . VAL A 1 255 ? -11.271 -9.353 13.262 1.00 56.22 255 VAL A N 1
ATOM 1870 C CA . VAL A 1 255 ? -11.103 -9.962 11.933 1.00 56.22 255 VAL A CA 1
ATOM 1871 C C . VAL A 1 255 ? -9.617 -10.209 11.742 1.00 56.22 255 VAL A C 1
ATOM 1873 O O . VAL A 1 255 ? -8.845 -9.249 11.702 1.00 56.22 255 VAL A O 1
ATOM 1876 N N . ALA A 1 256 ? -9.209 -11.480 11.754 1.00 57.66 256 ALA A N 1
ATOM 1877 C CA . ALA A 1 256 ? -7.798 -11.804 11.836 1.00 57.66 256 ALA A CA 1
ATOM 1878 C C . ALA A 1 256 ? -7.153 -11.273 10.569 1.00 57.66 256 ALA A C 1
ATOM 1880 O O . ALA A 1 256 ? -7.355 -11.841 9.502 1.00 57.66 256 ALA A O 1
ATOM 1881 N N . THR A 1 257 ? -6.429 -10.159 10.668 1.00 61.62 257 THR A N 1
ATOM 1882 C CA . THR A 1 257 ? -5.850 -9.546 9.482 1.00 61.62 257 THR A CA 1
ATOM 1883 C C . THR A 1 257 ? -4.931 -10.579 8.842 1.00 61.62 257 THR A C 1
ATOM 1885 O O . THR A 1 257 ? -3.956 -10.993 9.485 1.00 61.62 257 THR A O 1
ATOM 1888 N N . PRO A 1 258 ? -5.236 -11.037 7.618 1.00 70.62 258 PRO A N 1
ATOM 1889 C CA . PRO A 1 258 ? -4.449 -12.070 6.979 1.00 70.62 258 PRO A CA 1
ATOM 1890 C C . PRO A 1 258 ? -3.019 -11.552 6.841 1.00 70.62 258 PRO A C 1
ATOM 1892 O O . PRO A 1 258 ? -2.778 -10.492 6.261 1.00 70.62 258 PRO A O 1
ATOM 1895 N N . ARG A 1 259 ? -2.053 -12.287 7.403 1.00 76.19 259 ARG A N 1
ATOM 1896 C CA . ARG A 1 259 ? -0.623 -11.927 7.397 1.00 76.19 259 ARG A CA 1
ATOM 1897 C C . ARG A 1 259 ? 0.022 -12.239 6.049 1.00 76.19 259 ARG A C 1
ATOM 1899 O O . ARG A 1 259 ? 1.078 -12.861 5.974 1.00 76.19 259 ARG A O 1
ATOM 1906 N N . VAL A 1 260 ? -0.641 -11.842 4.974 1.00 79.88 260 VAL A N 1
ATOM 1907 C CA . VAL A 1 260 ? -0.224 -12.125 3.607 1.00 79.88 260 VAL A CA 1
ATOM 1908 C C . VAL A 1 260 ? 0.456 -10.908 3.004 1.00 79.88 260 VAL A C 1
ATOM 1910 O O . VAL A 1 260 ? 0.076 -9.765 3.253 1.00 79.88 260 VAL A O 1
ATOM 1913 N N . ARG A 1 261 ? 1.486 -11.163 2.202 1.00 80.44 261 ARG A N 1
ATOM 1914 C CA . ARG A 1 261 ? 2.153 -10.155 1.382 1.00 80.44 261 ARG A CA 1
ATOM 1915 C C . ARG A 1 261 ? 2.043 -10.593 -0.067 1.00 80.44 261 ARG A C 1
ATOM 1917 O O . ARG A 1 261 ? 2.571 -11.642 -0.438 1.00 80.44 261 ARG A O 1
ATOM 1924 N N . PHE A 1 262 ? 1.344 -9.797 -0.864 1.00 84.62 262 PHE A N 1
ATOM 1925 C CA . PHE A 1 262 ? 1.287 -9.982 -2.306 1.00 84.62 262 PHE A CA 1
ATOM 1926 C C . PHE A 1 262 ? 2.290 -9.039 -2.957 1.00 84.62 262 PHE A C 1
ATOM 1928 O O . PHE A 1 262 ? 2.287 -7.843 -2.685 1.00 84.62 262 PHE A O 1
ATOM 1935 N N . GLN A 1 263 ? 3.159 -9.589 -3.798 1.00 85.44 263 GLN A N 1
ATOM 1936 C CA . GLN A 1 263 ? 4.089 -8.801 -4.601 1.00 85.44 263 GLN A CA 1
ATOM 1937 C C . GLN A 1 263 ? 3.383 -8.161 -5.801 1.00 85.44 263 GLN A C 1
ATOM 1939 O O . GLN A 1 263 ? 3.729 -7.061 -6.213 1.00 85.44 263 GLN A O 1
ATOM 1944 N N . ALA A 1 264 ? 2.403 -8.862 -6.375 1.00 83.06 264 ALA A N 1
ATOM 1945 C CA . ALA A 1 264 ? 1.648 -8.403 -7.532 1.00 83.06 264 ALA A CA 1
ATOM 1946 C C . ALA A 1 264 ? 0.262 -9.050 -7.572 1.00 83.06 264 ALA A C 1
ATOM 1948 O O . ALA A 1 264 ? 0.077 -10.170 -7.087 1.00 83.06 264 ALA A O 1
ATOM 1949 N N . VAL A 1 265 ? -0.684 -8.365 -8.212 1.00 88.62 265 VAL A N 1
ATOM 1950 C CA . VAL A 1 265 ? -2.037 -8.863 -8.478 1.00 88.62 265 VAL A CA 1
ATOM 1951 C C . VAL A 1 265 ? -2.363 -8.658 -9.951 1.00 88.62 265 VAL A C 1
ATOM 1953 O O . VAL A 1 265 ? -2.116 -7.592 -10.511 1.00 88.62 265 VAL A O 1
ATOM 1956 N N . TRP A 1 266 ? -2.888 -9.698 -10.589 1.00 89.06 266 TRP A N 1
ATOM 1957 C CA . TRP A 1 266 ? -3.289 -9.706 -11.988 1.00 89.06 266 TRP A CA 1
ATOM 1958 C C . TRP A 1 266 ? -4.799 -9.918 -12.098 1.00 89.06 266 TRP A C 1
ATOM 1960 O O . TRP A 1 266 ? -5.311 -10.929 -11.623 1.00 89.06 266 TRP A O 1
ATOM 1970 N N . PHE A 1 267 ? -5.492 -8.993 -12.767 1.00 87.94 267 PHE A N 1
ATOM 1971 C CA . PHE A 1 267 ? -6.959 -8.970 -12.907 1.00 87.94 267 PHE A CA 1
ATOM 1972 C C . PHE A 1 267 ? -7.471 -9.398 -14.293 1.00 87.94 267 PHE A C 1
ATOM 1974 O O . PHE A 1 267 ? -8.629 -9.167 -14.626 1.00 87.94 267 PHE A O 1
ATOM 1981 N N . GLY A 1 268 ? -6.613 -9.964 -15.148 1.00 84.00 268 GLY A N 1
ATOM 1982 C CA . GLY A 1 268 ? -7.019 -10.384 -16.493 1.00 84.00 268 GLY A CA 1
ATOM 1983 C C . GLY A 1 268 ? -7.979 -11.582 -16.497 1.00 84.00 268 GLY A C 1
ATOM 1984 O O . GLY A 1 268 ? -8.451 -12.034 -15.461 1.00 84.00 268 GLY A O 1
ATOM 1985 N N . ALA A 1 269 ? -8.204 -12.165 -17.680 1.00 83.12 269 ALA A N 1
ATOM 1986 C CA . ALA A 1 269 ? -9.142 -13.282 -17.875 1.00 83.12 269 ALA A CA 1
ATOM 1987 C C . ALA A 1 269 ? -8.884 -14.518 -16.985 1.00 83.12 269 ALA A C 1
ATOM 1989 O O . ALA A 1 269 ? -9.789 -15.315 -16.762 1.00 83.12 269 ALA A O 1
ATOM 1990 N N . ASN A 1 270 ? -7.656 -14.680 -16.487 1.00 86.94 270 ASN A N 1
ATOM 1991 C CA . ASN A 1 270 ? -7.309 -15.669 -15.475 1.00 86.94 270 ASN A CA 1
ATOM 1992 C C . ASN A 1 270 ? -6.574 -14.954 -14.331 1.00 86.94 270 ASN A C 1
ATOM 1994 O O . ASN A 1 270 ? -5.358 -14.747 -14.436 1.00 86.94 270 ASN A O 1
ATOM 1998 N N . PRO A 1 271 ? -7.297 -14.482 -13.304 1.00 90.75 271 PRO A N 1
ATOM 1999 C CA . PRO A 1 271 ? -6.716 -13.627 -12.291 1.00 90.75 271 PRO A CA 1
ATOM 2000 C C . PRO A 1 271 ? -5.881 -14.427 -11.286 1.00 90.75 271 PRO A C 1
ATOM 2002 O O . PRO A 1 271 ? -6.195 -15.570 -10.949 1.00 90.75 271 PRO A O 1
ATOM 2005 N N . TYR A 1 272 ? -4.796 -13.824 -10.806 1.00 93.12 272 TYR A N 1
ATOM 2006 C CA . TYR A 1 272 ? -3.890 -14.445 -9.839 1.00 93.12 272 TYR A CA 1
ATOM 2007 C C . TYR A 1 272 ? -3.145 -13.398 -9.012 1.00 93.12 272 TYR A C 1
ATOM 2009 O O . TYR A 1 272 ? -2.965 -12.258 -9.436 1.00 93.12 272 TYR A O 1
ATOM 2017 N N . VAL A 1 273 ? -2.653 -13.806 -7.847 1.00 91.75 273 VAL A N 1
ATOM 2018 C CA . VAL A 1 273 ? -1.697 -13.036 -7.041 1.00 91.75 273 VAL A CA 1
ATOM 2019 C C . VAL A 1 273 ? -0.333 -13.710 -7.051 1.00 91.75 273 VAL A C 1
ATOM 2021 O O . VAL A 1 273 ? -0.219 -14.918 -7.260 1.00 91.75 273 VAL A O 1
ATOM 2024 N N . VAL A 1 274 ? 0.716 -12.935 -6.815 1.00 87.81 274 VAL A N 1
ATOM 2025 C CA . VAL A 1 274 ? 2.073 -13.439 -6.596 1.00 87.81 274 VAL A CA 1
ATOM 2026 C C . VAL A 1 274 ? 2.404 -13.248 -5.122 1.00 87.81 274 VAL A C 1
ATOM 2028 O O . VAL A 1 274 ? 2.327 -12.126 -4.624 1.00 87.81 274 VAL A O 1
ATOM 2031 N N . ASN A 1 275 ? 2.724 -14.326 -4.410 1.00 88.19 275 ASN A N 1
ATOM 2032 C CA . ASN A 1 275 ? 3.103 -14.250 -2.996 1.00 88.19 275 ASN A CA 1
ATOM 2033 C C . ASN A 1 275 ? 4.563 -13.787 -2.813 1.00 88.19 275 ASN A C 1
ATOM 2035 O O . ASN A 1 275 ? 5.291 -13.564 -3.778 1.00 88.19 275 ASN A O 1
ATOM 2039 N N . ASP A 1 276 ? 5.001 -13.672 -1.562 1.00 83.06 276 ASP A N 1
ATOM 2040 C CA . ASP A 1 276 ? 6.369 -13.318 -1.157 1.00 83.06 276 ASP A CA 1
ATOM 2041 C C . ASP A 1 276 ? 7.484 -14.219 -1.726 1.00 83.06 276 ASP A C 1
ATOM 2043 O O . ASP A 1 276 ? 8.608 -13.758 -1.886 1.00 83.06 276 ASP A O 1
ATOM 2047 N N . SER A 1 277 ? 7.176 -15.461 -2.094 1.00 85.00 277 SER A N 1
ATOM 2048 C CA . SER A 1 277 ? 8.106 -16.405 -2.727 1.00 85.00 277 SER A CA 1
ATOM 2049 C C . SER A 1 277 ? 8.085 -16.354 -4.259 1.00 85.00 277 SER A C 1
ATOM 2051 O O . SER A 1 277 ? 8.766 -17.145 -4.908 1.00 85.00 277 SER A O 1
ATOM 2053 N N . GLY A 1 278 ? 7.313 -15.444 -4.863 1.00 83.44 278 GLY A N 1
ATOM 2054 C CA . GLY A 1 278 ? 7.182 -15.334 -6.318 1.00 83.44 278 GLY A CA 1
ATOM 2055 C C . GLY A 1 278 ? 6.248 -16.380 -6.943 1.00 83.44 278 GLY A C 1
ATOM 2056 O O . GLY A 1 278 ? 6.113 -16.453 -8.167 1.00 83.44 278 GLY A O 1
ATOM 2057 N N . LYS A 1 279 ? 5.573 -17.198 -6.128 1.00 89.88 279 LYS A N 1
ATOM 2058 C CA . LYS A 1 279 ? 4.624 -18.215 -6.586 1.00 89.88 279 LYS A CA 1
ATOM 2059 C C . LYS A 1 279 ? 3.286 -17.569 -6.945 1.00 89.88 279 LYS A C 1
ATOM 2061 O O . LYS A 1 279 ? 2.731 -16.780 -6.182 1.00 89.88 279 LYS A O 1
ATOM 2066 N N . ARG A 1 280 ? 2.733 -17.973 -8.093 1.00 92.81 280 ARG A N 1
ATOM 2067 C CA . ARG A 1 280 ? 1.381 -17.592 -8.524 1.00 92.81 280 ARG A CA 1
ATOM 2068 C C . ARG A 1 280 ? 0.331 -18.387 -7.754 1.00 92.81 280 ARG A C 1
ATOM 2070 O O . ARG A 1 280 ? 0.399 -19.617 -7.709 1.00 92.81 280 ARG A O 1
ATOM 2077 N N . LEU A 1 281 ? -0.637 -17.686 -7.182 1.00 92.88 281 LEU A N 1
ATOM 2078 C CA . LEU A 1 281 ? -1.776 -18.239 -6.463 1.00 92.88 281 LEU A CA 1
ATOM 2079 C C . LEU A 1 281 ? -3.063 -17.760 -7.138 1.00 92.88 281 LEU A C 1
ATOM 2081 O O . LEU A 1 281 ? -3.224 -16.574 -7.414 1.00 92.88 281 LEU A O 1
ATOM 2085 N N . TYR A 1 282 ? -3.960 -18.698 -7.411 1.00 94.56 282 TYR A N 1
ATOM 2086 C CA . TYR A 1 282 ? -5.240 -18.461 -8.079 1.00 94.56 282 TYR A CA 1
ATOM 2087 C C . TYR A 1 282 ? -6.380 -18.482 -7.049 1.00 94.56 282 TYR A C 1
ATOM 2089 O O . TYR A 1 282 ? -6.165 -18.970 -5.933 1.00 94.56 282 TYR A O 1
ATOM 2097 N N . PRO A 1 283 ? -7.590 -18.003 -7.389 1.00 95.00 283 PRO A N 1
ATOM 2098 C CA . PRO A 1 283 ? -8.773 -18.241 -6.566 1.00 95.00 283 PRO A CA 1
ATOM 2099 C C . PRO A 1 283 ? -8.898 -19.726 -6.182 1.00 95.00 283 PRO A C 1
ATOM 2101 O O . PRO A 1 283 ? -8.671 -20.615 -7.001 1.00 95.00 283 PRO A O 1
ATOM 2104 N N . GLY A 1 284 ? -9.185 -19.990 -4.911 1.00 93.00 284 GLY A N 1
ATOM 2105 C CA . GLY A 1 284 ? -9.160 -21.306 -4.273 1.00 93.00 284 GLY A CA 1
ATOM 2106 C C . GLY A 1 284 ? -7.820 -21.693 -3.634 1.00 93.00 284 GLY A C 1
ATOM 2107 O O . GLY A 1 284 ? -7.756 -22.696 -2.925 1.00 93.00 284 GLY A O 1
ATOM 2108 N N . ALA A 1 285 ? -6.742 -20.928 -3.837 1.00 92.94 285 ALA A N 1
ATOM 2109 C CA . ALA A 1 285 ? -5.452 -21.229 -3.221 1.00 92.94 285 ALA A CA 1
ATOM 2110 C C . ALA A 1 285 ? -5.457 -20.963 -1.709 1.00 92.94 285 ALA A C 1
ATOM 2112 O O . ALA A 1 285 ? -5.880 -19.897 -1.256 1.00 92.94 285 ALA A O 1
ATOM 2113 N N . ALA A 1 286 ? -4.923 -21.923 -0.950 1.00 92.00 286 ALA A N 1
ATOM 2114 C CA . ALA A 1 286 ? -4.721 -21.800 0.487 1.00 92.00 286 ALA A CA 1
ATOM 2115 C C . ALA A 1 286 ? -3.537 -20.878 0.819 1.00 92.00 286 ALA A C 1
ATOM 2117 O O . ALA A 1 286 ? -2.493 -20.895 0.160 1.00 92.00 286 ALA A O 1
ATOM 2118 N N . LEU A 1 287 ? -3.720 -20.102 1.877 1.00 89.75 287 LEU A N 1
ATOM 2119 C CA . LEU A 1 287 ? -2.800 -19.131 2.449 1.00 89.75 287 LEU A CA 1
ATOM 2120 C C . LEU A 1 287 ? -2.531 -19.497 3.923 1.00 89.75 287 LEU A C 1
ATOM 2122 O O . LEU A 1 287 ? -3.207 -20.369 4.480 1.00 89.75 287 LEU A O 1
ATOM 2126 N N . PRO A 1 288 ? -1.542 -18.855 4.573 1.00 83.06 288 PRO A N 1
ATOM 2127 C CA . PRO A 1 288 ? -1.328 -19.001 6.009 1.00 83.06 288 PRO A CA 1
ATOM 2128 C C . PRO A 1 288 ? -2.594 -18.713 6.827 1.00 83.06 288 PRO A C 1
ATOM 2130 O O . PRO A 1 288 ? -3.495 -18.005 6.376 1.00 83.06 288 PRO A O 1
ATOM 2133 N N . ASP A 1 289 ? -2.651 -19.262 8.039 1.00 79.38 289 ASP A N 1
ATOM 2134 C CA . ASP A 1 289 ? -3.765 -19.091 8.981 1.00 79.38 289 ASP A CA 1
ATOM 2135 C C . ASP A 1 289 ? -5.136 -19.536 8.426 1.00 79.38 289 ASP A C 1
ATOM 2137 O O . ASP A 1 289 ? -6.177 -19.001 8.811 1.00 79.38 289 ASP A O 1
ATOM 2141 N N . ASN A 1 290 ? -5.133 -20.528 7.526 1.00 85.44 290 ASN A N 1
ATOM 2142 C CA . ASN A 1 290 ? -6.310 -21.106 6.864 1.00 85.44 290 ASN A CA 1
ATOM 2143 C C . ASN A 1 290 ? -7.120 -20.110 6.015 1.00 85.44 290 ASN A C 1
ATOM 2145 O O . ASN A 1 290 ? -8.290 -20.359 5.717 1.00 85.44 290 ASN A O 1
ATOM 2149 N N . TRP A 1 291 ? -6.508 -19.001 5.600 1.00 89.62 291 TRP A N 1
ATOM 2150 C CA . TRP A 1 291 ? -7.103 -18.120 4.603 1.00 89.62 291 TRP A CA 1
ATOM 2151 C C . TRP A 1 291 ? -7.092 -18.780 3.224 1.00 89.62 291 TRP A C 1
ATOM 2153 O O . TRP A 1 291 ? -6.208 -19.567 2.892 1.00 89.62 291 TRP A O 1
ATOM 2163 N N . VAL A 1 292 ? -8.069 -18.441 2.395 1.00 92.88 292 VAL A N 1
ATOM 2164 C CA . VAL A 1 292 ? -8.163 -18.882 1.003 1.00 92.88 292 VAL A CA 1
ATOM 2165 C C . VAL A 1 292 ? -8.473 -17.671 0.139 1.00 92.88 292 VAL A C 1
ATOM 2167 O O . VAL A 1 292 ? -9.230 -16.795 0.552 1.00 92.88 292 VAL A O 1
ATOM 2170 N N . ILE A 1 293 ? -7.904 -17.606 -1.061 1.00 93.50 293 ILE A N 1
ATOM 2171 C CA . ILE A 1 293 ? -8.293 -16.592 -2.048 1.00 93.50 293 ILE A CA 1
ATOM 2172 C C . ILE A 1 293 ? -9.700 -16.935 -2.547 1.00 93.50 293 ILE A C 1
ATOM 2174 O O . ILE A 1 293 ? -9.857 -17.888 -3.299 1.00 93.50 293 ILE A O 1
ATOM 2178 N N . GLU A 1 294 ? -10.728 -16.194 -2.140 1.00 93.88 294 GLU A N 1
ATOM 2179 C CA . GLU A 1 294 ? -12.110 -16.436 -2.581 1.00 93.88 294 GLU A CA 1
ATOM 2180 C C . GLU A 1 294 ? -12.296 -15.947 -4.021 1.00 93.88 294 GLU A C 1
ATOM 2182 O O . GLU A 1 294 ? -12.744 -16.702 -4.883 1.00 93.88 294 GLU A O 1
ATOM 2187 N N . ARG A 1 295 ? -11.903 -14.697 -4.303 1.00 93.38 295 ARG A N 1
ATOM 2188 C CA . ARG A 1 295 ? -11.970 -14.104 -5.647 1.00 93.38 295 ARG A CA 1
ATOM 2189 C C . ARG A 1 295 ? -11.007 -12.933 -5.826 1.00 93.38 295 ARG A C 1
ATOM 2191 O O . ARG A 1 295 ? -10.576 -12.314 -4.855 1.00 93.38 295 ARG A O 1
ATOM 2198 N N . ILE A 1 296 ? -10.690 -12.650 -7.087 1.00 91.31 296 ILE A N 1
ATOM 2199 C CA . ILE A 1 296 ? -9.848 -11.533 -7.529 1.00 91.31 296 ILE A CA 1
ATOM 2200 C C . ILE A 1 296 ? -10.584 -10.864 -8.693 1.00 91.31 296 ILE A C 1
ATOM 2202 O O . ILE A 1 296 ? -10.590 -11.385 -9.807 1.00 91.31 296 ILE A O 1
ATOM 2206 N N . GLU A 1 297 ? -11.247 -9.749 -8.427 1.00 87.81 297 GLU A N 1
ATOM 2207 C CA . GLU A 1 297 ? -12.092 -9.040 -9.393 1.00 87.81 297 GLU A CA 1
ATOM 2208 C C . GLU A 1 297 ? -12.285 -7.589 -8.952 1.00 87.81 297 GLU A C 1
ATOM 2210 O O . GLU A 1 297 ? -12.044 -7.271 -7.795 1.00 87.81 297 GLU A O 1
ATOM 2215 N N . ASN A 1 298 ? -12.738 -6.708 -9.849 1.00 84.25 298 ASN A N 1
ATOM 2216 C CA . ASN A 1 298 ? -13.122 -5.329 -9.507 1.00 84.25 298 ASN A CA 1
ATOM 2217 C C . ASN A 1 298 ? -12.067 -4.549 -8.694 1.00 84.25 298 ASN A C 1
ATOM 2219 O O . ASN A 1 298 ? -12.427 -3.788 -7.803 1.00 84.25 298 ASN A O 1
ATOM 2223 N N . ASN A 1 299 ? -10.775 -4.736 -8.992 1.00 79.44 299 ASN A N 1
ATOM 2224 C CA . ASN A 1 299 ? -9.660 -4.133 -8.245 1.00 79.44 299 ASN A CA 1
ATOM 2225 C C . ASN A 1 299 ? -9.555 -4.574 -6.770 1.00 79.44 299 ASN A C 1
ATOM 2227 O O . ASN A 1 299 ? -8.903 -3.923 -5.957 1.00 79.44 299 ASN A O 1
ATOM 2231 N N . GLU A 1 300 ? -10.140 -5.718 -6.427 1.00 88.75 300 GLU A N 1
ATOM 2232 C CA . GLU A 1 300 ? -10.144 -6.263 -5.077 1.00 88.75 300 GLU A CA 1
ATOM 2233 C C . GLU A 1 300 ? -9.645 -7.710 -5.045 1.00 88.75 300 GLU A C 1
ATOM 2235 O O . GLU A 1 300 ? -9.903 -8.518 -5.943 1.00 88.75 300 GLU A O 1
ATOM 2240 N N . VAL A 1 301 ? -8.943 -8.052 -3.966 1.00 89.19 301 VAL A N 1
ATOM 2241 C CA . VAL A 1 301 ? -8.631 -9.437 -3.602 1.00 89.19 301 VAL A CA 1
ATOM 2242 C C . VAL A 1 301 ? -9.400 -9.767 -2.337 1.00 89.19 301 VAL A C 1
ATOM 2244 O O . VAL A 1 301 ? -9.138 -9.200 -1.277 1.00 89.19 301 VAL A O 1
ATOM 2247 N N . VAL A 1 302 ? -10.335 -10.704 -2.441 1.00 90.12 302 VAL A N 1
ATOM 2248 C CA . VAL A 1 302 ? -11.146 -11.146 -1.307 1.00 90.12 302 VAL A CA 1
ATOM 2249 C C . VAL A 1 302 ? -10.596 -12.462 -0.798 1.00 90.12 302 VAL A C 1
ATOM 2251 O O . VAL A 1 302 ? -10.502 -13.445 -1.537 1.00 90.12 302 VAL A O 1
ATOM 2254 N N . LEU A 1 303 ? -10.231 -12.473 0.476 1.00 91.06 303 LEU A N 1
ATOM 2255 C CA . LEU A 1 303 ? -9.826 -13.664 1.197 1.00 91.06 303 LEU A CA 1
ATOM 2256 C C . LEU A 1 303 ? -10.964 -14.132 2.091 1.00 91.06 303 LEU A C 1
ATOM 2258 O O . LEU A 1 303 ? -11.677 -13.311 2.666 1.00 91.06 303 LEU A O 1
ATOM 2262 N N . ALA A 1 304 ? -11.093 -15.444 2.239 1.00 89.25 304 ALA A N 1
ATOM 2263 C CA . ALA A 1 304 ? -12.071 -16.064 3.116 1.00 89.25 304 ALA A CA 1
ATOM 2264 C C . ALA A 1 304 ? -11.408 -17.024 4.106 1.00 89.25 304 ALA A C 1
ATOM 2266 O O . ALA A 1 304 ? -10.453 -17.727 3.767 1.00 89.25 304 ALA A O 1
ATOM 2267 N N . ARG A 1 305 ? -11.952 -17.068 5.322 1.00 86.31 305 ARG A N 1
ATOM 2268 C CA . ARG A 1 305 ? -11.616 -18.032 6.371 1.00 86.31 305 ARG A CA 1
ATOM 2269 C C . ARG A 1 305 ? -12.906 -18.422 7.092 1.00 86.31 305 ARG A C 1
ATOM 2271 O O . ARG A 1 305 ? -13.356 -17.744 8.010 1.00 86.31 305 ARG A O 1
ATOM 2278 N N . GLY A 1 306 ? -13.543 -19.503 6.644 1.00 83.00 306 GLY A N 1
ATOM 2279 C CA . GLY A 1 306 ? -14.896 -19.847 7.098 1.00 83.00 306 GLY A CA 1
ATOM 2280 C C . GLY A 1 306 ? -15.914 -18.802 6.627 1.00 83.00 306 GLY A C 1
ATOM 2281 O O . GLY A 1 306 ? -16.041 -18.578 5.426 1.00 83.00 306 GLY A O 1
ATOM 2282 N N . GLU A 1 307 ? -16.625 -18.162 7.560 1.00 78.62 307 GLU A N 1
ATOM 2283 C CA . GLU A 1 307 ? -17.549 -17.055 7.254 1.00 78.62 307 GLU A CA 1
ATOM 2284 C C . GLU A 1 307 ? -16.862 -15.681 7.213 1.00 78.62 307 GLU A C 1
ATOM 2286 O O . GLU A 1 307 ? -17.426 -14.719 6.684 1.00 78.62 307 GLU A O 1
ATOM 2291 N N . GLU A 1 308 ? -15.639 -15.585 7.740 1.00 78.75 308 GLU A N 1
ATOM 2292 C CA . GLU A 1 308 ? -14.875 -14.344 7.745 1.00 78.75 308 GLU A CA 1
ATOM 2293 C C . GLU A 1 308 ? -14.376 -14.028 6.341 1.00 78.75 308 GLU A C 1
ATOM 2295 O O . GLU A 1 308 ? -13.810 -14.881 5.653 1.00 78.75 308 GLU A O 1
ATOM 2300 N N . ARG A 1 309 ? -14.552 -12.770 5.937 1.00 83.94 309 ARG A N 1
ATOM 2301 C CA . ARG A 1 309 ? -14.030 -12.239 4.683 1.00 83.94 309 ARG A CA 1
ATOM 2302 C C . ARG A 1 309 ? -13.155 -11.037 4.962 1.00 83.94 309 ARG A C 1
ATOM 2304 O O . ARG A 1 309 ? -13.514 -10.171 5.756 1.00 83.94 309 ARG A O 1
ATOM 2311 N N . PHE A 1 310 ? -12.026 -10.983 4.278 1.00 81.94 310 PHE A N 1
ATOM 2312 C CA . PHE A 1 310 ? -11.118 -9.853 4.311 1.00 81.94 310 PHE A CA 1
ATOM 2313 C C . PHE A 1 310 ? -10.858 -9.389 2.885 1.00 81.94 310 PHE A C 1
ATOM 2315 O O . PHE A 1 310 ? -10.409 -10.169 2.047 1.00 81.94 310 PHE A O 1
ATOM 2322 N N . THR A 1 311 ? -11.123 -8.117 2.617 1.00 83.50 311 THR A N 1
ATOM 2323 C CA . THR A 1 311 ? -10.932 -7.530 1.292 1.00 83.50 311 THR A CA 1
ATOM 2324 C C . THR A 1 311 ? -9.692 -6.652 1.296 1.00 83.50 311 THR A C 1
ATOM 2326 O O . THR A 1 311 ? -9.579 -5.720 2.090 1.00 83.50 311 THR A O 1
ATOM 2329 N N . PHE A 1 312 ? -8.777 -6.932 0.377 1.00 77.88 312 PHE A N 1
ATOM 2330 C CA . PHE A 1 312 ? -7.743 -5.992 -0.026 1.00 77.88 312 PHE A CA 1
ATOM 2331 C C . PHE A 1 312 ? -8.265 -5.190 -1.210 1.00 77.88 312 PHE A C 1
ATOM 2333 O O . PHE A 1 312 ? -8.473 -5.749 -2.285 1.00 77.88 312 PHE A O 1
ATOM 2340 N N . THR A 1 313 ? -8.462 -3.893 -1.012 1.00 73.69 313 THR A N 1
ATOM 2341 C CA . THR A 1 313 ? -8.715 -2.950 -2.106 1.00 73.69 313 THR A CA 1
ATOM 2342 C C . THR A 1 313 ? -7.372 -2.417 -2.604 1.00 73.69 313 THR A C 1
ATOM 2344 O O . THR A 1 313 ? -6.540 -2.020 -1.782 1.00 73.69 313 THR A O 1
ATOM 2347 N N . LEU A 1 314 ? -7.152 -2.463 -3.922 1.00 62.22 314 LEU A N 1
ATOM 2348 C CA . LEU A 1 314 ? -5.890 -2.110 -4.586 1.00 62.22 314 LEU A CA 1
ATOM 2349 C C . LEU A 1 314 ? -6.010 -0.837 -5.427 1.00 62.22 314 LEU A C 1
ATOM 2351 O O . LEU A 1 314 ? -7.018 -0.692 -6.158 1.00 62.22 314 LEU A O 1
#

InterPro domains:
  IPR008984 SMAD/FHA domain superfamily [SSF49879] (18-76)
  IPR032030 YscD, cytoplasmic domain [PF16697] (20-76)
  IPR053946 YscD-like, Bon-like domain 3 [PF21934] (193-250)
  IPR057770 YscD/Y4YQ, C-terminal domain [PF23893] (263-310)

Organism: NCBI:txid117681

pLDDT: mean 74.04, std 21.25, range [27.17, 96.69]

Foldseek 3Di:
DDADDDDPPDDDQQFKKKAWCWFPRHGDIDGDPDQKFFEFCAPPGPHHDPGPQTHNGAWMWGDDRQKIKIAGARAWKWKAAPDPDIDIAGHRGIDMDGPQIWIDRPGIIMGIHTPHDPDPPPPPPDDDDDDDDDDDDDDDDDDDDDDDDDDDDDDDDDDDDDDDDDDDDDDDDDDDPPPPPPPCDPVVLQVLLVVLCVVLVVVQWDWDQDPNAIEIAGEDAPVSVVSVVVSVVVSCVPPVVPHDYHYHYYHDHPLPPAPWDFPDWDAPPFTWTQGPVRDTDGAQDADPPRWGFPDDHPQWTWIDDPPRIDIDRD

Sequence (314 aa):
MTALISRPSSAASGLPLLSITQGVHQGVSLALDAPTYLIGCATTADLILRDPGIAAEHLRLRFDGARVAIEALGGDIKVIGDSPHSVTVPQGHGHRARMPLRILLETVELQLALDREPLPAPSARAPSTGAPAGAKGSGWRWAALGLLAACATTAFALRNEPQPVADSLGVVSPAEPATGQPATTLAEAKDYLDNGLRAARLNGITVQLKEGQLQAQGSFDATLKPQWIALQKGFDSRYGRTFVLHQNVSAHEGVATPRVRFQAVWFGANPYVVNDSGKRLYPGAALPDNWVIERIENNEVVLARGEERFTFTL

Mean predicted aligned error: 21.75 Å